Protein AF-A0A6H1KZN7-F1 (afdb_monomer)

Sequence (218 aa):
MTAVATIQRSEDMPHSELAHALRELRVKQGSPTLRRLSDRAQVSPASVQQWLLGRTLPQRDALLKVLEALDSEPDDAARVLRLWDQAVTGRERGQRRAEIAFHSDIPLPQFGQPDPLTVATPAQFVEALRAVPIWAGSPSLRTLADRGRSRLSKSSVGAMLNSEELPKYDRFMAYLYACGIRDKNLDVWVFTWRRLKALQGPESQWMPGLTSAAASFR

Foldseek 3Di:
DDDDPDPDPQPPQQLSVLLVLLVVLCVVLVNDDLVQLCVQLVHDSVVVVCSNVSNDADDPSSLVSSCVSSVHDPVSSVVSVVSSVVSVVVVVVVVVVVVVVVVVVQLADDPPQQQLVPDDAQQVLLVSLVCLCVSLVNDDLVLLCVQLVNLDDSVLNVVSSPDSHHDDPSHSLSNCRSSVNDDSPVVSSVVSSVVNVCLVDPCVVVDPPSPDPPPDDD

Solvent-accessible surface area (backbone atoms only — not comparable to full-atom values): 12562 Å² total; per-residue (Å²): 142,82,81,88,88,81,88,77,78,65,83,81,42,67,52,36,67,43,11,45,50,53,47,53,51,39,50,76,60,71,52,68,52,60,63,64,43,16,67,63,29,74,44,59,51,66,58,56,50,34,30,54,67,12,75,47,82,71,55,72,69,60,45,52,32,43,39,58,53,55,69,53,53,73,68,58,47,50,51,48,50,51,42,46,51,53,46,50,53,50,48,52,53,50,49,50,51,51,47,55,54,51,57,67,66,50,64,59,58,58,92,85,50,69,64,49,80,81,46,86,45,42,44,50,47,29,54,44,56,66,45,41,38,63,67,49,70,55,66,49,66,64,57,32,22,65,59,21,71,79,72,37,48,65,67,57,53,51,55,44,62,71,35,63,58,69,64,59,67,72,53,53,51,39,47,40,48,33,49,68,50,50,69,54,46,42,49,36,48,51,49,38,51,52,54,51,50,48,71,73,38,84,67,47,75,78,49,93,86,72,81,67,90,81,81,79,83,136

pLDDT: mean 76.63, std 17.23, range [32.84, 94.81]

Structure (mmCIF, N/CA/C/O backbone):
data_AF-A0A6H1KZN7-F1
#
_entry.id   AF-A0A6H1KZN7-F1
#
loop_
_atom_site.group_PDB
_atom_site.id
_atom_site.type_symbol
_atom_site.label_atom_id
_atom_site.label_alt_id
_atom_site.label_comp_id
_atom_site.label_asym_id
_atom_site.label_entity_id
_atom_site.label_seq_id
_atom_site.pdbx_PDB_ins_code
_atom_site.Cartn_x
_atom_site.Cartn_y
_atom_site.Cartn_z
_atom_site.occupancy
_atom_site.B_iso_or_equiv
_atom_site.auth_seq_id
_atom_site.auth_comp_id
_atom_site.auth_asym_id
_atom_site.auth_atom_id
_atom_site.pdbx_PDB_model_num
ATOM 1 N N . MET A 1 1 ? 10.646 -21.607 45.014 1.00 38.84 1 MET A N 1
ATOM 2 C CA . MET A 1 1 ? 10.729 -20.289 44.348 1.00 38.84 1 MET A CA 1
ATOM 3 C C . MET A 1 1 ? 10.886 -20.508 42.850 1.00 38.84 1 MET A C 1
ATOM 5 O O . MET A 1 1 ? 12.002 -20.495 42.354 1.00 38.84 1 MET A O 1
ATOM 9 N N . THR A 1 2 ? 9.783 -20.740 42.137 1.00 32.84 2 THR A N 1
ATOM 10 C CA . THR A 1 2 ? 9.799 -20.875 40.673 1.00 32.84 2 THR A CA 1
ATOM 11 C C . THR A 1 2 ? 8.798 -19.869 40.132 1.00 32.84 2 THR A C 1
ATOM 13 O O . THR A 1 2 ? 7.594 -19.997 40.346 1.00 32.84 2 THR A O 1
ATOM 16 N N . ALA A 1 3 ? 9.336 -18.786 39.579 1.00 33.72 3 ALA A N 1
ATOM 17 C CA . ALA A 1 3 ? 8.608 -17.589 39.204 1.00 33.72 3 ALA A CA 1
ATOM 18 C C . ALA A 1 3 ? 7.835 -17.785 37.889 1.00 33.72 3 ALA A C 1
ATOM 20 O O . ALA A 1 3 ? 8.410 -18.104 36.855 1.00 33.72 3 ALA A O 1
ATOM 21 N N . VAL A 1 4 ? 6.516 -17.605 37.991 1.00 36.94 4 VAL A N 1
ATOM 22 C CA . VAL A 1 4 ? 5.627 -16.833 37.105 1.00 36.94 4 VAL A CA 1
ATOM 23 C C . VAL A 1 4 ? 6.173 -16.550 35.695 1.00 36.94 4 VAL A C 1
ATOM 25 O O . VAL A 1 4 ? 6.869 -15.565 35.474 1.00 36.94 4 VAL A O 1
ATOM 28 N N . ALA A 1 5 ? 5.757 -17.367 34.725 1.00 37.03 5 ALA A N 1
ATOM 29 C CA . ALA A 1 5 ? 6.022 -17.186 33.295 1.00 37.03 5 ALA A CA 1
ATOM 30 C C . ALA A 1 5 ? 4.718 -17.113 32.469 1.00 37.03 5 ALA A C 1
ATOM 32 O O . ALA A 1 5 ? 4.618 -17.726 31.407 1.00 37.03 5 ALA A O 1
ATOM 33 N N . THR A 1 6 ? 3.691 -16.395 32.951 1.00 38.12 6 THR A N 1
ATOM 34 C CA . THR A 1 6 ? 2.352 -16.432 32.310 1.00 38.12 6 THR A CA 1
ATOM 35 C C . THR A 1 6 ? 1.765 -15.070 31.910 1.00 38.12 6 THR A C 1
ATOM 37 O O . THR A 1 6 ? 0.673 -15.036 31.355 1.00 38.12 6 THR A O 1
ATOM 40 N N . ILE A 1 7 ? 2.445 -13.932 32.093 1.00 39.94 7 ILE A N 1
ATOM 41 C CA . ILE A 1 7 ? 1.819 -12.609 31.850 1.00 39.94 7 ILE A CA 1
ATOM 42 C C . ILE A 1 7 ? 2.675 -11.709 30.945 1.00 39.94 7 ILE A C 1
ATOM 44 O O . ILE A 1 7 ? 3.034 -10.604 31.318 1.00 39.94 7 ILE A O 1
ATOM 48 N N . GLN A 1 8 ? 3.012 -12.179 29.741 1.00 35.38 8 GLN A N 1
ATOM 49 C CA . GLN A 1 8 ? 3.622 -11.334 28.691 1.00 35.38 8 GLN A CA 1
ATOM 50 C C . GLN A 1 8 ? 2.904 -11.415 27.331 1.00 35.38 8 GLN A C 1
ATOM 52 O O . GLN A 1 8 ? 3.337 -10.810 26.363 1.00 35.38 8 GLN A O 1
ATOM 57 N N . ARG A 1 9 ? 1.767 -12.121 27.227 1.00 39.62 9 ARG A N 1
ATOM 58 C CA . ARG A 1 9 ? 1.023 -12.265 25.956 1.00 39.62 9 ARG A CA 1
ATOM 59 C C . ARG A 1 9 ? -0.040 -11.188 25.686 1.00 39.62 9 ARG A C 1
ATOM 61 O O . ARG A 1 9 ? -0.705 -11.277 24.659 1.00 39.62 9 ARG A O 1
ATOM 68 N N . SER A 1 10 ? -0.251 -10.208 26.572 1.00 42.41 10 SER A N 1
ATOM 69 C CA . SER A 1 10 ? -1.316 -9.202 26.383 1.00 42.41 10 SER A CA 1
ATOM 70 C C . SER A 1 10 ? -0.881 -7.914 25.682 1.00 42.41 10 SER A C 1
ATOM 72 O O . SER A 1 10 ? -1.759 -7.168 25.255 1.00 42.41 10 SER A O 1
ATOM 74 N N . GLU A 1 11 ? 0.421 -7.646 25.551 1.00 42.22 11 GLU A N 1
ATOM 75 C CA . GLU A 1 11 ? 0.926 -6.383 24.980 1.00 42.22 11 GLU A CA 1
ATOM 76 C C . GLU A 1 11 ? 0.879 -6.339 23.440 1.00 42.22 11 GLU A C 1
ATOM 78 O O . GLU A 1 11 ? 0.795 -5.255 22.874 1.00 42.22 11 GLU A O 1
ATOM 83 N N . ASP A 1 12 ? 0.788 -7.491 22.762 1.00 49.19 12 ASP A N 1
ATOM 84 C CA . ASP A 1 12 ? 0.830 -7.576 21.289 1.00 49.19 12 ASP A CA 1
ATOM 85 C C . ASP A 1 12 ? -0.537 -7.741 20.595 1.00 49.19 12 ASP A C 1
ATOM 87 O O . ASP A 1 12 ? -0.599 -7.873 19.369 1.00 49.19 12 ASP A O 1
ATOM 91 N N . MET A 1 13 ? -1.663 -7.760 21.324 1.00 54.78 13 MET A N 1
ATOM 92 C CA . MET A 1 13 ? -2.972 -7.856 20.661 1.00 54.78 13 MET A CA 1
ATOM 93 C C . MET A 1 13 ? -3.461 -6.484 20.177 1.00 54.78 13 MET A C 1
ATOM 95 O O . MET A 1 13 ? -3.564 -5.552 20.982 1.00 54.78 13 MET A O 1
ATOM 99 N N . PRO A 1 14 ? -3.813 -6.341 18.884 1.00 60.47 14 PRO A N 1
ATOM 100 C CA . PRO A 1 14 ? -4.331 -5.087 18.359 1.00 60.47 14 PRO A CA 1
ATOM 101 C C . PRO A 1 14 ? -5.610 -4.715 19.115 1.00 60.47 14 PRO A C 1
ATOM 103 O O . PRO A 1 14 ? -6.536 -5.508 19.194 1.00 60.47 14 PRO A O 1
ATOM 106 N N . HIS A 1 15 ? -5.684 -3.501 19.664 1.00 79.56 15 HIS A N 1
ATOM 107 C CA . HIS A 1 15 ? -6.840 -3.004 20.437 1.00 79.56 15 HIS A CA 1
ATOM 108 C C . HIS A 1 15 ? -6.994 -3.588 21.862 1.00 79.56 15 HIS A C 1
ATOM 110 O O . HIS A 1 15 ? -8.092 -3.558 22.429 1.00 79.56 15 HIS A O 1
ATOM 116 N N . SER A 1 16 ? -5.905 -4.077 22.467 1.00 83.38 16 SER A N 1
ATOM 117 C CA . SER A 1 16 ? -5.868 -4.620 23.838 1.00 83.38 16 SER A CA 1
ATOM 118 C C . SER A 1 16 ? -6.403 -3.656 24.909 1.00 83.38 16 SER A C 1
ATOM 120 O O . SER A 1 16 ? -7.116 -4.092 25.814 1.00 83.38 16 SER A O 1
ATOM 122 N N . GLU A 1 17 ? -6.135 -2.354 24.784 1.00 87.31 17 GLU A N 1
ATOM 123 C CA . GLU A 1 17 ? -6.584 -1.326 25.734 1.00 87.31 17 GLU A CA 1
ATOM 124 C C . GLU A 1 17 ? -8.108 -1.144 25.736 1.00 87.31 17 GLU A C 1
ATOM 126 O O . GLU A 1 17 ? -8.733 -1.147 26.797 1.00 87.31 17 GLU A O 1
ATOM 131 N N . LEU A 1 18 ? -8.733 -1.072 24.553 1.00 91.50 18 LEU A N 1
ATOM 132 C CA . LEU A 1 18 ? -10.193 -1.003 24.427 1.00 91.50 18 LEU A CA 1
ATOM 133 C C . LEU A 1 18 ? -10.848 -2.265 25.004 1.00 91.50 18 LEU A C 1
ATOM 135 O O . LEU A 1 18 ? -11.827 -2.192 25.748 1.00 91.50 18 LEU A O 1
ATOM 139 N N . ALA A 1 19 ? -10.286 -3.432 24.685 1.00 92.38 19 ALA A N 1
ATOM 140 C CA . ALA A 1 19 ? -10.760 -4.714 25.189 1.00 92.38 19 ALA A CA 1
ATOM 141 C C . ALA A 1 19 ? -10.615 -4.833 26.712 1.00 92.38 19 ALA A C 1
ATOM 143 O O . ALA A 1 19 ? -11.431 -5.476 27.375 1.00 92.38 19 ALA A O 1
ATOM 144 N N . HIS A 1 20 ? -9.568 -4.238 27.286 1.00 91.69 20 HIS A N 1
ATOM 145 C CA . HIS A 1 20 ? -9.393 -4.163 28.728 1.00 91.69 20 HIS A CA 1
ATOM 146 C C . HIS A 1 20 ? -10.458 -3.268 29.364 1.00 91.69 20 HIS A C 1
ATOM 148 O O . HIS A 1 20 ? -11.190 -3.747 30.225 1.00 91.69 20 HIS A O 1
ATOM 154 N N . ALA A 1 21 ? -10.645 -2.047 28.859 1.00 91.81 21 ALA A N 1
ATOM 155 C CA . ALA A 1 21 ? -11.640 -1.112 29.382 1.00 91.81 21 ALA A CA 1
ATOM 156 C C . ALA A 1 21 ? -13.076 -1.667 29.316 1.00 91.81 21 ALA A C 1
ATOM 158 O O . ALA A 1 21 ? -13.838 -1.541 30.272 1.00 91.81 21 ALA A O 1
ATOM 159 N N . LEU A 1 22 ? -13.444 -2.360 28.231 1.00 92.69 22 LEU A N 1
ATOM 160 C CA . LEU A 1 22 ? -14.750 -3.023 28.126 1.00 92.69 22 LEU A CA 1
ATOM 161 C C . LEU A 1 22 ? -14.920 -4.169 29.137 1.00 92.69 22 LEU A C 1
ATOM 163 O O . LEU A 1 22 ? -16.020 -4.386 29.648 1.00 92.69 22 LEU A O 1
ATOM 167 N N . ARG A 1 23 ? -13.848 -4.914 29.439 1.00 93.56 23 ARG A N 1
ATOM 168 C CA . ARG A 1 23 ? -13.877 -5.965 30.468 1.00 93.56 23 ARG A CA 1
ATOM 169 C C . ARG A 1 23 ? -13.987 -5.372 31.868 1.00 93.56 23 ARG A C 1
ATOM 171 O O . ARG A 1 23 ? -14.794 -5.876 32.643 1.00 93.56 23 ARG A O 1
ATOM 178 N N . GLU A 1 24 ? -13.232 -4.318 32.169 1.00 92.31 24 GLU A N 1
ATOM 179 C CA . GLU A 1 24 ? -13.321 -3.579 33.437 1.00 92.31 24 GLU A CA 1
ATOM 180 C C . GLU A 1 24 ? -14.746 -3.074 33.671 1.00 92.31 24 GLU A C 1
ATOM 182 O O . GLU A 1 24 ? -15.343 -3.355 34.708 1.00 92.31 24 GLU A O 1
ATOM 187 N N . LEU A 1 25 ? -15.328 -2.420 32.664 1.00 92.31 25 LEU A N 1
ATOM 188 C CA . LEU A 1 25 ? -16.686 -1.892 32.731 1.00 92.31 25 LEU A CA 1
ATOM 189 C C . LEU A 1 25 ? -17.720 -3.002 32.935 1.00 92.31 25 LEU A C 1
ATOM 191 O O . LEU A 1 25 ? -18.598 -2.900 33.787 1.00 92.31 25 LEU A O 1
ATOM 195 N N . ARG A 1 26 ? -17.576 -4.119 32.215 1.00 93.12 26 ARG A N 1
ATOM 196 C CA . ARG A 1 26 ? -18.434 -5.291 32.407 1.00 93.12 26 ARG A CA 1
ATOM 197 C C . ARG A 1 26 ? -18.328 -5.848 33.831 1.00 93.12 26 ARG A C 1
ATOM 199 O O . ARG A 1 26 ? -19.347 -6.261 34.375 1.00 93.12 26 ARG A O 1
ATOM 206 N N . VAL A 1 27 ? -17.137 -5.871 34.432 1.00 92.62 27 VAL A N 1
ATOM 207 C CA . VAL A 1 27 ? -16.942 -6.317 35.823 1.00 92.62 27 VAL A CA 1
ATOM 208 C C . VAL A 1 27 ? -17.582 -5.342 36.811 1.00 92.62 27 VAL A C 1
ATOM 210 O O . VAL A 1 27 ? -18.315 -5.800 37.687 1.00 92.62 27 VAL A O 1
ATOM 213 N N . LYS A 1 28 ? -17.386 -4.027 36.626 1.00 89.38 28 LYS A N 1
ATOM 214 C CA . LYS A 1 28 ? -18.009 -2.965 37.439 1.00 89.38 28 LYS A CA 1
ATOM 215 C C . LYS A 1 28 ? -19.535 -3.104 37.479 1.00 89.38 28 LYS A C 1
ATOM 217 O O . LYS A 1 28 ? -20.137 -2.932 38.530 1.00 89.38 28 LYS A O 1
ATOM 222 N N . GLN A 1 29 ? -20.135 -3.524 36.366 1.00 89.56 29 GLN A N 1
ATOM 223 C CA . GLN A 1 29 ? -21.583 -3.696 36.208 1.00 89.56 29 GLN A CA 1
ATOM 224 C C . GLN A 1 29 ? -22.094 -5.106 36.566 1.00 89.56 29 GLN A C 1
ATOM 226 O O . GLN A 1 29 ? -23.155 -5.539 36.112 1.00 89.56 29 GLN A O 1
ATOM 231 N N . GLY A 1 30 ? -21.335 -5.870 37.360 1.00 87.44 30 GLY A N 1
ATOM 232 C CA . GLY A 1 30 ? -21.769 -7.175 37.875 1.00 87.44 30 GLY A CA 1
ATOM 233 C C . GLY A 1 30 ? -21.585 -8.346 36.904 1.00 87.44 30 GLY A C 1
ATOM 234 O O . GLY A 1 30 ? -22.182 -9.404 37.082 1.00 87.44 30 GLY A O 1
ATOM 235 N N . SER A 1 31 ? -20.745 -8.187 35.879 1.00 89.00 31 SER A N 1
ATOM 236 C CA . SER A 1 31 ? -20.384 -9.232 34.909 1.00 89.00 31 SER A CA 1
ATOM 237 C C . SER A 1 31 ? -21.572 -9.902 34.197 1.00 89.00 31 SER A C 1
ATOM 239 O O . SER A 1 31 ? -21.632 -11.137 34.147 1.00 89.00 31 SER A O 1
ATOM 241 N N . PRO A 1 32 ? -22.494 -9.140 33.571 1.00 90.00 32 PRO A N 1
ATOM 242 C CA . PRO A 1 32 ? -23.624 -9.713 32.844 1.00 90.00 32 PRO A CA 1
ATOM 243 C C . PRO A 1 32 ? -23.157 -10.751 31.817 1.00 90.00 32 PRO A C 1
ATOM 245 O O . PRO A 1 32 ? -22.086 -10.623 31.206 1.00 90.00 32 PRO A O 1
ATOM 248 N N . THR A 1 33 ? -23.939 -11.816 31.632 1.00 90.88 33 THR A N 1
ATOM 249 C CA . THR A 1 33 ? -23.604 -12.861 30.657 1.00 90.88 33 THR A CA 1
ATOM 250 C C . THR A 1 33 ? -23.546 -12.268 29.251 1.00 90.88 33 THR A C 1
ATOM 252 O O . THR A 1 33 ? -24.297 -11.348 28.925 1.00 90.88 33 THR A O 1
ATOM 255 N N . LEU A 1 34 ? -22.668 -12.805 28.396 1.00 88.38 34 LEU A N 1
ATOM 256 C CA . LEU A 1 34 ? -22.542 -12.321 27.016 1.00 88.38 34 LEU A CA 1
ATOM 257 C C . LEU A 1 34 ? -23.874 -12.391 26.272 1.00 88.38 34 LEU A C 1
ATOM 259 O O . LEU A 1 34 ? -24.187 -11.475 25.526 1.00 88.38 34 LEU A O 1
ATOM 263 N N . ARG A 1 35 ? -24.680 -13.429 26.527 1.00 87.94 35 ARG A N 1
ATOM 264 C CA . ARG A 1 35 ? -26.026 -13.578 25.965 1.00 87.94 35 ARG A CA 1
ATOM 265 C C . ARG A 1 35 ? -26.941 -12.422 26.370 1.00 87.94 35 ARG A C 1
ATOM 267 O O . ARG A 1 35 ? -27.446 -11.730 25.502 1.00 87.94 35 ARG A O 1
ATOM 274 N N . ARG A 1 36 ? -27.059 -12.137 27.671 1.00 88.44 36 ARG A N 1
ATOM 275 C CA . ARG A 1 36 ? -27.894 -11.034 28.173 1.00 88.44 36 ARG A CA 1
ATOM 276 C C . ARG A 1 36 ? -27.435 -9.672 27.647 1.00 88.44 36 ARG A C 1
ATOM 278 O O . ARG A 1 36 ? -28.266 -8.831 27.324 1.00 88.44 36 ARG A O 1
ATOM 285 N N . LEU A 1 37 ? -26.122 -9.461 27.566 1.00 89.69 37 LEU A N 1
ATOM 286 C CA . LEU A 1 37 ? -25.542 -8.233 27.023 1.00 89.69 37 LEU A CA 1
ATOM 287 C C . LEU A 1 37 ? -25.830 -8.084 25.521 1.00 89.69 37 LEU A C 1
ATOM 289 O O . LEU A 1 37 ? -26.197 -7.006 25.069 1.00 89.69 37 LEU A O 1
ATOM 293 N N . SER A 1 38 ? -25.709 -9.176 24.771 1.00 91.56 38 SER A N 1
ATOM 294 C CA . SER A 1 38 ? -25.998 -9.241 23.333 1.00 91.56 38 SER A CA 1
ATOM 295 C C . SER A 1 38 ? -27.463 -8.959 23.031 1.00 91.56 38 SER A C 1
ATOM 297 O O . SER A 1 38 ? -27.758 -8.148 22.158 1.00 91.56 38 SER A O 1
ATOM 299 N N . ASP A 1 39 ? -28.367 -9.572 23.798 1.00 91.38 39 ASP A N 1
ATOM 300 C CA . ASP A 1 39 ? -29.811 -9.402 23.645 1.00 91.38 39 ASP A CA 1
ATOM 301 C C . ASP A 1 39 ? -30.220 -7.943 23.910 1.00 91.38 39 ASP A C 1
ATOM 303 O O . ASP A 1 39 ? -30.979 -7.362 23.137 1.00 91.38 39 ASP A O 1
ATOM 307 N N . ARG A 1 40 ? -29.660 -7.312 24.955 1.00 90.50 40 ARG A N 1
ATOM 308 C CA . ARG A 1 40 ? -29.912 -5.893 25.269 1.00 90.50 40 ARG A CA 1
ATOM 309 C C . ARG A 1 40 ? -29.308 -4.936 24.241 1.00 90.50 40 ARG A C 1
ATOM 311 O O . ARG A 1 40 ? -29.962 -3.973 23.865 1.00 90.50 40 ARG A O 1
ATOM 318 N N . ALA A 1 41 ? -28.080 -5.192 23.791 1.00 90.44 41 ALA A N 1
ATOM 319 C CA . ALA A 1 41 ? -27.388 -4.333 22.830 1.00 90.44 41 ALA A CA 1
ATOM 320 C C . ALA A 1 41 ? -27.832 -4.570 21.374 1.00 90.44 41 ALA A C 1
ATOM 322 O O . ALA A 1 41 ? -27.449 -3.807 20.490 1.00 90.44 41 ALA A O 1
ATOM 323 N N . GLN A 1 42 ? -28.603 -5.631 21.103 1.00 91.31 42 GLN A N 1
ATOM 324 C CA . GLN A 1 42 ? -28.927 -6.111 19.753 1.00 91.31 42 GLN A CA 1
ATOM 325 C C . GLN A 1 42 ? -27.670 -6.333 18.889 1.00 91.31 42 GLN A C 1
ATOM 327 O O . GLN A 1 42 ? -27.617 -5.982 17.710 1.00 91.31 42 GLN A O 1
ATOM 332 N N . VAL A 1 43 ? -26.632 -6.909 19.496 1.00 93.06 43 VAL A N 1
ATOM 333 C CA . VAL A 1 43 ? -25.351 -7.240 18.854 1.00 93.06 43 VAL A CA 1
ATOM 334 C C . VAL A 1 43 ? -25.105 -8.735 19.009 1.00 93.06 43 VAL A C 1
ATOM 336 O O . VAL A 1 43 ? -25.477 -9.317 20.020 1.00 93.06 43 VAL A O 1
ATOM 339 N N . SER A 1 44 ? -24.459 -9.382 18.035 1.00 92.94 44 SER A N 1
ATOM 340 C CA . SER A 1 44 ? -24.183 -10.818 18.143 1.00 92.94 44 SER A CA 1
ATOM 341 C C . SER A 1 44 ? -23.235 -11.149 19.319 1.00 92.94 44 SER A C 1
ATOM 343 O O . SER A 1 44 ? -22.232 -10.448 19.513 1.00 92.94 44 SER A O 1
ATOM 345 N N . PRO A 1 45 ? -23.459 -12.260 20.052 1.00 90.12 45 PRO A N 1
ATOM 346 C CA . PRO A 1 45 ? -22.562 -12.699 21.127 1.00 90.12 45 PRO A CA 1
ATOM 347 C C . 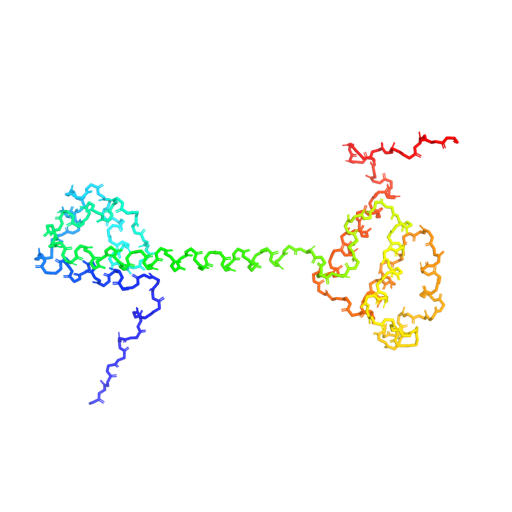PRO A 1 45 ? -21.128 -12.939 20.667 1.00 90.12 45 PRO A C 1
ATOM 349 O O . PRO A 1 45 ? -20.183 -12.647 21.400 1.00 90.12 45 PRO A O 1
ATOM 352 N N . ALA A 1 46 ? -20.964 -13.426 19.436 1.00 90.56 46 ALA A N 1
ATOM 353 C CA . ALA A 1 46 ? -19.658 -13.630 18.833 1.00 90.56 46 ALA A CA 1
ATOM 354 C C . ALA A 1 46 ? -18.916 -12.297 18.657 1.00 90.56 46 ALA A C 1
ATOM 356 O O . ALA A 1 46 ? -17.752 -12.206 19.035 1.00 90.56 46 ALA A O 1
ATOM 357 N N . SER A 1 47 ? -19.581 -11.250 18.156 1.00 91.06 47 SER A N 1
ATOM 358 C CA . SER A 1 47 ? -18.985 -9.916 17.993 1.00 91.06 47 SER A CA 1
ATOM 359 C C . SER A 1 47 ? -18.545 -9.330 19.334 1.00 91.06 47 SER A C 1
ATOM 361 O O . SER A 1 47 ? -17.389 -8.941 19.474 1.00 91.06 47 SER A O 1
ATOM 363 N N . VAL A 1 48 ? -19.421 -9.355 20.345 1.00 90.81 48 VAL A N 1
ATOM 364 C CA . VAL A 1 48 ? -19.094 -8.866 21.696 1.00 90.81 48 VAL A CA 1
ATOM 365 C C . VAL A 1 48 ? -17.900 -9.629 22.277 1.00 90.81 48 VAL A C 1
ATOM 367 O O . VAL A 1 48 ? -16.991 -9.026 22.848 1.00 90.81 48 VAL A O 1
ATOM 370 N N . GLN A 1 49 ? -17.846 -10.950 22.085 1.00 92.06 49 GLN A N 1
ATOM 371 C CA . GLN A 1 49 ? -16.709 -11.763 22.509 1.00 92.06 49 GLN A CA 1
ATOM 372 C C . GLN A 1 49 ? -15.415 -11.380 21.775 1.00 92.06 49 GLN A C 1
ATOM 374 O O . GLN A 1 49 ? -14.378 -11.249 22.421 1.00 92.06 49 GLN A O 1
ATOM 379 N N . GLN A 1 50 ? -15.450 -11.169 20.453 1.00 90.50 50 GLN A N 1
ATOM 380 C CA . GLN A 1 50 ? -14.266 -10.732 19.701 1.00 90.50 50 GLN A CA 1
ATOM 381 C C . GLN A 1 50 ? -13.752 -9.367 20.184 1.00 90.50 50 GLN A C 1
ATOM 383 O O . GLN A 1 50 ? -12.540 -9.165 20.220 1.00 90.50 50 GLN A O 1
ATOM 388 N N . TRP A 1 51 ? -14.638 -8.450 20.583 1.00 93.44 51 TRP A N 1
ATOM 389 C CA . TRP A 1 51 ? -14.254 -7.134 21.107 1.00 93.44 51 TRP A CA 1
ATOM 390 C C . TRP A 1 51 ? -13.631 -7.223 22.498 1.00 93.44 51 TRP A C 1
ATOM 392 O O . TRP A 1 51 ? -12.583 -6.634 22.737 1.00 93.44 51 TRP A O 1
ATOM 402 N N . LEU A 1 52 ? -14.216 -8.018 23.399 1.00 91.06 52 LEU A N 1
ATOM 403 C CA . LEU A 1 52 ? -13.669 -8.244 24.745 1.00 91.06 52 LEU A CA 1
ATOM 404 C C . LEU A 1 52 ? -12.322 -8.975 24.726 1.00 91.06 52 LEU A C 1
ATOM 406 O O . LEU A 1 52 ? -11.531 -8.843 25.660 1.00 91.06 52 LEU A O 1
ATOM 410 N N . LEU A 1 53 ? -12.067 -9.751 23.672 1.00 89.50 53 LEU A N 1
ATOM 411 C CA . LEU A 1 53 ? -10.777 -10.381 23.414 1.00 89.50 53 LEU A CA 1
ATOM 412 C C . LEU A 1 53 ? -9.795 -9.459 22.679 1.00 89.50 53 LEU A C 1
ATOM 414 O O . LEU A 1 53 ? -8.647 -9.851 22.527 1.00 89.50 53 LEU A O 1
ATOM 418 N N . GLY A 1 54 ? -10.212 -8.280 22.205 1.00 87.38 54 GLY A N 1
ATOM 419 C CA . GLY A 1 54 ? -9.348 -7.389 21.423 1.00 87.38 54 GLY A CA 1
ATOM 420 C C . GLY A 1 54 ? -8.942 -7.987 20.077 1.00 87.38 54 GLY A C 1
ATOM 421 O O . GLY A 1 54 ? -7.818 -7.827 19.640 1.00 87.38 54 GLY A O 1
ATOM 422 N N . ARG A 1 55 ? -9.823 -8.749 19.424 1.00 85.00 55 ARG A N 1
ATOM 423 C CA . ARG A 1 55 ? -9.549 -9.318 18.091 1.00 85.00 55 ARG A CA 1
ATOM 424 C C . ARG A 1 55 ? -10.092 -8.458 16.960 1.00 85.00 55 ARG A C 1
ATOM 426 O O . ARG A 1 55 ? -9.602 -8.528 15.840 1.00 85.00 55 ARG A O 1
ATOM 433 N N . THR A 1 56 ? -11.131 -7.677 17.241 1.00 89.00 56 THR A N 1
ATOM 434 C CA . THR A 1 56 ? -11.765 -6.773 16.276 1.00 89.00 56 THR A CA 1
ATOM 435 C C . THR A 1 56 ? -12.211 -5.494 16.972 1.00 89.00 56 THR A C 1
ATOM 437 O O . THR A 1 56 ? -12.468 -5.501 18.178 1.00 89.00 56 THR A O 1
ATOM 440 N N . LEU A 1 57 ? -12.323 -4.405 16.209 1.00 89.69 57 LEU A N 1
ATOM 441 C CA . LEU A 1 57 ? -12.952 -3.174 16.677 1.00 89.69 57 LEU A CA 1
ATOM 442 C C . LEU A 1 57 ? -14.461 -3.200 16.408 1.00 89.69 57 LEU A C 1
ATOM 444 O O . LEU A 1 57 ? -14.875 -3.597 15.314 1.00 89.69 57 LEU A O 1
ATOM 44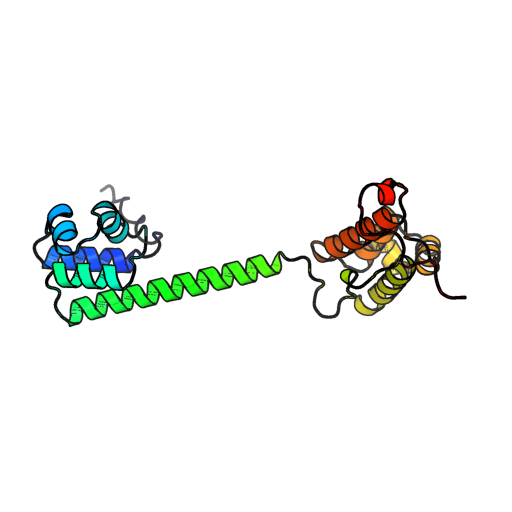8 N N . PRO A 1 58 ? -15.286 -2.745 17.362 1.00 91.81 58 PRO A N 1
ATOM 449 C CA . PRO A 1 58 ? -16.697 -2.501 17.109 1.00 91.81 58 PRO A CA 1
ATOM 450 C C . PRO A 1 58 ? -16.892 -1.332 16.142 1.00 91.81 58 PRO A C 1
ATOM 452 O O . PRO A 1 58 ? -16.087 -0.403 16.095 1.00 91.81 58 PRO A O 1
ATOM 455 N N . GLN A 1 59 ? -18.007 -1.344 15.414 1.00 89.75 59 GLN A N 1
ATOM 456 C CA . GLN A 1 59 ? -18.541 -0.125 14.802 1.00 89.75 59 GLN A CA 1
ATOM 457 C C . GLN A 1 59 ? -19.014 0.831 15.903 1.00 89.75 59 GLN A C 1
ATOM 459 O O . GLN A 1 59 ? -19.492 0.366 16.942 1.00 89.75 59 GLN A O 1
ATOM 464 N N . ARG A 1 60 ? -18.914 2.148 15.677 1.00 93.19 60 ARG A N 1
ATOM 465 C CA . ARG A 1 60 ? -19.220 3.163 16.704 1.00 93.19 60 ARG A CA 1
ATOM 466 C C . ARG A 1 60 ? -20.612 2.975 17.307 1.00 93.19 60 ARG A C 1
ATOM 468 O O . ARG A 1 60 ? -20.747 2.923 18.523 1.00 93.19 60 ARG A O 1
ATOM 475 N N . ASP A 1 61 ? -21.621 2.778 16.466 1.00 93.12 61 ASP A N 1
ATOM 476 C CA . ASP A 1 61 ? -23.005 2.603 16.918 1.00 93.12 61 ASP A CA 1
ATOM 477 C C . ASP A 1 61 ? -23.194 1.330 17.745 1.00 93.12 61 ASP A C 1
ATOM 479 O O . ASP A 1 61 ? -23.907 1.325 18.745 1.00 93.12 61 ASP A O 1
ATOM 483 N N . ALA A 1 62 ? -22.524 0.242 17.365 1.00 92.62 62 ALA A N 1
ATOM 484 C CA . ALA A 1 62 ? -22.602 -1.011 18.103 1.00 92.62 62 ALA A CA 1
ATOM 485 C C . ALA A 1 62 ? -21.889 -0.918 19.463 1.00 92.62 62 ALA A C 1
ATOM 487 O O . ALA A 1 62 ? -22.345 -1.510 20.439 1.00 92.62 62 ALA A O 1
ATOM 488 N N . LEU A 1 63 ? -20.806 -0.137 19.544 1.00 94.81 63 LEU A N 1
ATOM 489 C CA . LEU A 1 63 ? -20.140 0.181 20.804 1.00 94.81 63 LEU A CA 1
ATOM 490 C C . LEU A 1 63 ? -21.052 0.999 21.725 1.00 94.81 63 LEU A C 1
ATOM 492 O O . LEU A 1 63 ? -21.168 0.663 22.899 1.00 94.81 63 LEU A O 1
ATOM 496 N N . LEU A 1 64 ? -21.739 2.018 21.198 1.00 94.62 64 LEU A N 1
ATOM 497 C CA . LEU A 1 64 ? -22.691 2.821 21.974 1.00 94.62 64 LEU A CA 1
ATOM 498 C C . LEU A 1 64 ? -23.822 1.961 22.548 1.00 94.62 64 LEU A C 1
ATOM 500 O O . LEU A 1 64 ? -24.094 2.050 23.740 1.00 94.62 64 LEU A O 1
ATOM 504 N N . LYS A 1 65 ? -24.400 1.056 21.748 1.00 94.12 65 LYS A N 1
ATOM 505 C CA . LYS A 1 65 ? -25.427 0.111 22.222 1.00 94.12 65 LYS A CA 1
ATOM 506 C C . LYS A 1 65 ? -24.922 -0.814 23.328 1.00 94.12 65 LYS A C 1
ATOM 508 O O . LYS A 1 65 ? -25.668 -1.144 24.244 1.00 94.12 65 LYS A O 1
ATOM 513 N N . VAL A 1 66 ? -23.661 -1.250 23.263 1.00 93.19 66 VAL A N 1
ATOM 514 C CA . VAL A 1 66 ? -23.053 -2.056 24.334 1.00 93.19 66 VAL A CA 1
ATOM 515 C C . VAL A 1 66 ? -22.850 -1.231 25.604 1.00 93.19 66 VAL A C 1
ATOM 517 O O . VAL A 1 66 ? -23.124 -1.739 26.688 1.00 93.19 66 VAL A O 1
ATOM 520 N N . LEU A 1 67 ? -22.409 0.024 25.489 1.00 94.81 67 LEU A N 1
ATOM 521 C CA . LEU A 1 67 ? -22.257 0.930 26.632 1.00 94.81 67 LEU A CA 1
ATOM 522 C C . LEU A 1 67 ? -23.609 1.235 27.295 1.00 94.81 67 LEU A C 1
ATOM 524 O O . LEU A 1 67 ? -23.710 1.195 28.520 1.00 94.81 67 LEU A O 1
ATOM 528 N N . GLU A 1 68 ? -24.649 1.459 26.494 1.00 93.38 68 GLU A N 1
ATOM 529 C CA . GLU A 1 68 ? -26.027 1.637 26.959 1.00 93.38 68 GLU A CA 1
ATOM 530 C C . GLU A 1 68 ? -26.561 0.365 27.638 1.00 93.38 68 GLU A C 1
ATOM 532 O O . GLU A 1 68 ? -27.093 0.413 28.743 1.00 93.38 68 GLU A O 1
ATOM 537 N N . ALA A 1 69 ? -26.351 -0.810 27.039 1.00 93.06 69 ALA A N 1
ATOM 538 C CA . ALA A 1 69 ? -26.776 -2.084 27.621 1.00 93.06 69 ALA A CA 1
ATOM 539 C C . ALA A 1 69 ? -26.060 -2.428 28.941 1.00 93.06 69 ALA A C 1
ATOM 541 O O . ALA A 1 69 ? -26.601 -3.196 29.746 1.00 93.06 69 ALA A O 1
ATOM 542 N N . LEU A 1 70 ? -24.855 -1.886 29.143 1.00 91.44 70 LEU A N 1
ATOM 543 C CA . LEU A 1 70 ? -24.084 -1.976 30.382 1.00 91.44 70 LEU A CA 1
ATOM 544 C C . LEU A 1 70 ? -24.472 -0.912 31.419 1.00 91.44 70 LEU A C 1
ATOM 546 O O . LEU A 1 70 ? -23.912 -0.956 32.507 1.00 91.44 70 LEU A O 1
ATOM 550 N N . ASP A 1 71 ? -25.406 -0.001 31.120 1.00 90.50 71 ASP A N 1
ATOM 551 C CA . ASP A 1 71 ? -25.765 1.124 32.004 1.00 90.50 71 ASP A CA 1
ATOM 552 C C . ASP A 1 71 ? -24.518 1.919 32.441 1.00 90.50 71 ASP A C 1
ATOM 554 O O . ASP A 1 71 ? -24.261 2.193 33.614 1.00 90.50 71 ASP A O 1
ATOM 558 N N . SER A 1 72 ? -23.657 2.205 31.463 1.00 88.38 72 SER A N 1
ATOM 559 C CA . SER A 1 72 ? -22.346 2.804 31.716 1.00 88.38 72 SER A CA 1
ATOM 560 C C . SER A 1 72 ? -22.479 4.250 32.188 1.00 88.38 72 SER A C 1
ATOM 562 O O . SER A 1 72 ? -23.194 5.042 31.575 1.00 88.38 72 SER A O 1
ATOM 564 N N . GLU A 1 73 ? -21.722 4.621 33.222 1.00 92.00 73 GLU A N 1
ATOM 565 C CA . GLU A 1 73 ? -21.613 6.019 33.642 1.00 92.00 73 GLU A CA 1
ATOM 566 C C . GLU A 1 73 ? -21.004 6.882 32.516 1.00 92.00 73 GLU A C 1
ATOM 568 O O . GLU A 1 73 ? -20.178 6.383 31.737 1.00 92.00 73 GLU A O 1
ATOM 573 N N . PRO A 1 74 ? -21.356 8.180 32.419 1.00 90.62 74 PRO A N 1
ATOM 574 C CA . PRO A 1 74 ? -20.888 9.050 31.338 1.00 90.62 74 PRO A CA 1
ATOM 575 C C . PRO A 1 74 ? -19.360 9.109 31.202 1.00 90.62 74 PRO A C 1
ATOM 577 O O . PRO A 1 74 ? -18.841 9.101 30.084 1.00 90.62 74 PRO A O 1
ATOM 580 N N . ASP A 1 75 ? -18.635 9.112 32.322 1.00 91.69 75 ASP A N 1
ATOM 581 C CA . ASP A 1 75 ? -17.170 9.182 32.333 1.00 91.69 75 ASP A CA 1
ATOM 582 C C . ASP A 1 75 ? -16.516 7.885 31.837 1.00 91.69 75 ASP A C 1
ATOM 584 O O . ASP A 1 75 ? -15.547 7.924 31.067 1.00 91.69 75 ASP A O 1
ATOM 588 N N . ASP A 1 76 ? -17.080 6.735 32.211 1.00 90.62 76 ASP A N 1
ATOM 589 C CA . ASP A 1 76 ? -16.635 5.425 31.734 1.00 90.62 76 ASP A CA 1
ATOM 590 C C . ASP A 1 76 ? -16.901 5.276 30.233 1.00 90.62 76 ASP A C 1
ATOM 592 O O . ASP A 1 76 ? -16.017 4.869 29.471 1.00 90.62 76 ASP A O 1
ATOM 596 N N . ALA A 1 77 ? -18.096 5.673 29.784 1.00 91.56 77 ALA A N 1
ATOM 597 C CA . ALA A 1 77 ? -18.451 5.689 28.371 1.00 91.56 77 ALA A CA 1
ATOM 598 C C . ALA A 1 77 ? -17.502 6.601 27.575 1.00 91.56 77 ALA A C 1
ATOM 600 O O . ALA A 1 77 ? -16.979 6.197 26.534 1.00 91.56 77 ALA A O 1
ATOM 601 N N . ALA A 1 78 ? -17.201 7.798 28.089 1.00 91.62 78 ALA A N 1
ATOM 602 C CA . ALA A 1 78 ? -16.260 8.722 27.464 1.00 91.62 78 ALA A CA 1
ATOM 603 C C . ALA A 1 78 ? -14.838 8.142 27.390 1.00 91.62 78 ALA A C 1
ATOM 605 O O . ALA A 1 78 ? -14.167 8.292 26.368 1.00 91.62 78 ALA A O 1
ATOM 606 N N . ARG A 1 79 ? -14.371 7.445 28.436 1.00 93.38 79 ARG A N 1
ATOM 607 C CA . ARG A 1 79 ? -13.075 6.743 28.426 1.00 93.38 79 ARG A CA 1
ATOM 608 C C . ARG A 1 79 ? -13.030 5.669 27.341 1.00 93.38 79 ARG A C 1
ATOM 610 O O . ARG A 1 79 ? -12.075 5.647 26.566 1.00 93.38 79 ARG A O 1
ATOM 617 N N . VAL A 1 80 ? -14.049 4.815 27.253 1.00 93.25 80 VAL A N 1
ATOM 618 C CA . VAL A 1 80 ? -14.114 3.747 26.242 1.00 93.25 80 VAL A CA 1
ATOM 619 C C . VAL A 1 80 ? -14.159 4.327 24.825 1.00 93.25 80 VAL A C 1
ATOM 621 O O . VAL A 1 80 ? -13.454 3.846 23.940 1.00 93.25 80 VAL A O 1
ATOM 624 N N . LEU A 1 81 ? -14.928 5.396 24.608 1.00 93.81 81 LEU A N 1
ATOM 625 C CA . LEU A 1 81 ? -15.016 6.062 23.307 1.00 93.81 81 LEU A CA 1
ATOM 626 C C . LEU A 1 81 ? -13.695 6.720 22.888 1.00 93.81 81 LEU A C 1
ATOM 628 O O . LEU A 1 81 ? -13.336 6.637 21.716 1.00 93.81 81 LEU A O 1
ATOM 632 N N . ARG A 1 82 ? -12.938 7.310 23.825 1.00 93.19 82 ARG A N 1
ATOM 633 C CA . ARG A 1 82 ? -11.588 7.830 23.540 1.00 93.19 82 ARG A CA 1
ATOM 634 C C . ARG A 1 82 ? -10.630 6.722 23.103 1.00 93.19 82 ARG A C 1
ATOM 636 O O . ARG A 1 82 ? -9.913 6.894 22.123 1.00 93.19 82 ARG A O 1
ATOM 643 N N . LEU A 1 83 ? -10.642 5.581 23.793 1.00 92.44 83 LEU A N 1
ATOM 644 C CA . LEU A 1 83 ? -9.817 4.424 23.428 1.00 92.44 83 LEU A CA 1
ATOM 645 C C . LEU A 1 83 ? -10.211 3.850 22.060 1.00 92.44 83 LEU A C 1
ATOM 647 O O . LEU A 1 83 ? -9.350 3.442 21.281 1.00 92.44 83 LEU A O 1
ATOM 651 N N . TRP A 1 84 ? -11.508 3.842 21.739 1.00 93.88 84 TRP A N 1
ATOM 652 C CA . TRP A 1 84 ? -11.989 3.442 20.419 1.00 93.88 84 TRP A CA 1
ATOM 653 C C . TRP A 1 84 ? -11.493 4.390 19.320 1.00 93.88 84 TRP A C 1
ATOM 655 O O . TRP A 1 84 ? -10.975 3.919 18.310 1.00 93.88 84 TRP A O 1
ATOM 665 N N . ASP A 1 85 ? -11.575 5.704 19.533 1.00 91.12 85 ASP A N 1
ATOM 666 C CA . ASP A 1 85 ? -11.113 6.718 18.577 1.00 91.12 85 ASP A CA 1
ATOM 667 C C . ASP A 1 85 ? -9.601 6.618 18.309 1.00 91.12 85 ASP A C 1
ATOM 669 O O . ASP A 1 85 ? -9.153 6.605 17.159 1.00 91.12 85 ASP A O 1
ATOM 673 N N . GLN A 1 86 ? -8.807 6.424 19.367 1.00 87.12 86 GLN A N 1
ATOM 674 C CA . GLN A 1 86 ? -7.369 6.168 19.264 1.00 87.12 86 GLN A CA 1
ATOM 675 C C . GLN A 1 86 ? -7.074 4.888 18.473 1.00 87.12 86 GLN A C 1
ATOM 677 O O . GLN A 1 86 ? -6.179 4.871 17.624 1.00 87.12 86 GLN A O 1
ATOM 682 N N . ALA A 1 87 ? -7.841 3.823 18.710 1.00 87.69 87 ALA A N 1
ATOM 683 C CA . ALA A 1 87 ? -7.670 2.551 18.026 1.00 87.69 87 ALA A CA 1
ATOM 684 C C . ALA A 1 87 ? -8.057 2.614 16.536 1.00 87.69 87 ALA A C 1
ATOM 686 O O . ALA A 1 87 ? -7.362 2.030 15.699 1.00 87.69 87 ALA A O 1
ATOM 687 N N . VAL A 1 88 ? -9.127 3.337 16.190 1.00 87.19 88 VAL A N 1
ATOM 688 C CA . VAL A 1 88 ? -9.541 3.586 14.798 1.00 87.19 88 VAL A CA 1
ATOM 689 C C . VAL A 1 88 ? -8.506 4.445 14.083 1.00 87.19 88 VAL A C 1
ATOM 691 O O . VAL A 1 88 ? -8.000 4.044 13.037 1.00 87.19 88 VAL A O 1
ATOM 694 N N . THR A 1 89 ? -8.096 5.558 14.690 1.00 84.94 89 THR A N 1
ATOM 695 C CA . THR A 1 89 ? -7.070 6.449 14.132 1.00 84.94 89 THR A CA 1
ATOM 696 C C . THR A 1 89 ? -5.738 5.718 13.933 1.00 84.94 89 THR A C 1
ATOM 698 O O . THR A 1 89 ? -5.069 5.881 12.911 1.00 84.94 89 THR A O 1
ATOM 701 N N . GLY A 1 90 ? -5.341 4.873 14.890 1.00 79.44 90 GLY A N 1
ATOM 702 C CA . GLY A 1 90 ? -4.153 4.027 14.779 1.00 79.44 90 GLY A CA 1
ATOM 703 C C . GLY A 1 90 ? -4.240 3.052 13.601 1.00 79.44 90 GLY A C 1
ATOM 704 O O . GLY A 1 90 ? -3.282 2.930 12.834 1.00 79.44 90 GLY A O 1
ATOM 705 N N . ARG A 1 91 ? -5.403 2.415 13.403 1.00 76.50 91 ARG A N 1
ATOM 706 C CA . ARG A 1 91 ? -5.667 1.530 12.259 1.00 76.50 91 ARG A CA 1
ATOM 707 C C . ARG A 1 91 ? -5.595 2.280 10.933 1.00 76.50 91 ARG A C 1
ATOM 709 O O . ARG A 1 91 ? -4.944 1.788 10.017 1.00 76.50 91 ARG A O 1
ATOM 716 N N . GLU A 1 92 ? -6.217 3.448 10.825 1.00 75.81 92 GLU A N 1
ATOM 717 C CA . GLU A 1 92 ? -6.206 4.260 9.602 1.00 75.81 92 GLU A CA 1
ATOM 718 C C . GLU A 1 92 ? -4.796 4.727 9.239 1.00 75.81 92 GLU A C 1
ATOM 720 O O . GLU A 1 92 ? -4.394 4.652 8.080 1.00 75.81 92 GLU A O 1
ATOM 725 N N . ARG A 1 93 ? -3.999 5.153 10.227 1.00 70.00 93 ARG A N 1
ATOM 726 C CA . ARG A 1 93 ? -2.583 5.490 10.014 1.00 70.00 93 ARG A CA 1
ATOM 727 C C . ARG A 1 93 ? -1.779 4.276 9.560 1.00 70.00 93 ARG A C 1
ATOM 729 O O . ARG A 1 93 ? -0.962 4.402 8.652 1.00 70.00 93 ARG A O 1
ATOM 736 N N . GLY A 1 94 ? -2.016 3.112 10.165 1.00 69.25 94 GLY A N 1
ATOM 737 C CA . GLY A 1 94 ? -1.407 1.849 9.749 1.00 69.25 94 GLY A CA 1
ATOM 738 C C . GLY A 1 94 ? -1.779 1.471 8.313 1.00 69.25 94 GLY A C 1
ATOM 739 O O . GLY A 1 94 ? -0.896 1.164 7.518 1.00 69.25 94 GLY A O 1
ATOM 740 N N . GLN A 1 95 ? -3.063 1.571 7.960 1.00 69.19 95 GLN A N 1
ATOM 741 C CA . GLN A 1 95 ? -3.573 1.327 6.610 1.00 69.19 95 GLN A CA 1
ATOM 742 C C . GLN A 1 95 ? -2.991 2.311 5.599 1.00 69.19 95 GLN A C 1
ATOM 744 O O . GLN A 1 95 ? -2.469 1.861 4.593 1.00 69.19 95 GLN A O 1
ATOM 749 N N . ARG A 1 96 ? -2.973 3.619 5.885 1.00 60.38 96 ARG A N 1
ATOM 750 C CA . ARG A 1 96 ? -2.331 4.623 5.020 1.00 60.38 96 ARG A CA 1
ATOM 751 C C . ARG A 1 96 ? -0.840 4.369 4.852 1.00 60.38 96 ARG A C 1
ATOM 753 O O . ARG A 1 96 ? -0.311 4.525 3.763 1.00 60.38 96 ARG A O 1
ATOM 760 N N . ARG A 1 97 ? -0.137 3.964 5.912 1.00 63.41 97 ARG A N 1
ATOM 761 C CA . ARG A 1 97 ? 1.288 3.620 5.825 1.00 63.41 97 ARG A CA 1
ATOM 762 C C . ARG A 1 97 ? 1.510 2.377 4.961 1.00 63.41 97 ARG A C 1
ATOM 764 O O . ARG A 1 97 ? 2.446 2.366 4.170 1.00 63.41 97 ARG A O 1
ATOM 771 N N . ALA A 1 98 ? 0.650 1.368 5.088 1.00 59.69 98 ALA A N 1
ATOM 772 C CA . ALA A 1 98 ? 0.662 0.184 4.233 1.00 59.69 98 ALA A CA 1
ATOM 773 C C . ALA A 1 98 ? 0.270 0.517 2.788 1.00 59.69 98 ALA A C 1
ATOM 775 O O . ALA A 1 98 ? 0.861 -0.022 1.868 1.00 59.69 98 ALA A O 1
ATOM 776 N N . GLU A 1 99 ? -0.670 1.435 2.579 1.00 54.94 99 GLU A N 1
ATOM 777 C CA . GLU A 1 99 ? -1.091 1.923 1.270 1.00 54.94 99 GLU A CA 1
ATOM 778 C C . GLU A 1 99 ? 0.026 2.716 0.594 1.00 54.94 99 GLU A C 1
ATOM 780 O O . GLU A 1 99 ? 0.308 2.481 -0.571 1.00 54.94 99 GLU A O 1
ATOM 785 N N . ILE A 1 100 ? 0.722 3.596 1.315 1.00 59.12 100 ILE A N 1
ATOM 786 C CA . ILE A 1 100 ? 1.911 4.298 0.813 1.00 59.12 100 ILE A CA 1
ATOM 787 C C . ILE A 1 100 ? 3.028 3.293 0.496 1.00 59.12 100 ILE A C 1
ATOM 789 O O . ILE A 1 100 ? 3.658 3.391 -0.554 1.00 59.12 100 ILE A O 1
ATOM 793 N N . ALA A 1 101 ? 3.250 2.299 1.362 1.00 59.69 101 ALA A N 1
ATOM 794 C CA . ALA A 1 101 ? 4.204 1.223 1.096 1.00 59.69 101 ALA A CA 1
ATOM 795 C C . ALA A 1 101 ? 3.798 0.390 -0.138 1.00 59.69 101 ALA A C 1
ATOM 797 O O . ALA A 1 101 ? 4.637 0.094 -0.978 1.00 59.69 101 ALA A O 1
ATOM 798 N N . PHE A 1 102 ? 2.513 0.099 -0.318 1.00 44.56 102 PHE A N 1
ATOM 799 C CA . PHE A 1 102 ? 1.988 -0.617 -1.479 1.00 44.56 102 PHE A CA 1
ATOM 800 C C . PHE A 1 102 ? 2.067 0.220 -2.763 1.00 44.56 102 PHE A C 1
ATOM 802 O O . PHE A 1 102 ? 2.446 -0.280 -3.814 1.00 44.56 102 PHE A O 1
ATOM 809 N N . HIS A 1 103 ? 1.799 1.525 -2.700 1.00 49.19 103 HIS A N 1
ATOM 810 C CA . HIS A 1 103 ? 2.001 2.423 -3.839 1.00 49.19 103 HIS A CA 1
ATOM 811 C C . HIS A 1 103 ? 3.487 2.574 -4.188 1.00 49.19 103 HIS A C 1
ATOM 813 O O . HIS A 1 103 ? 3.818 2.800 -5.347 1.00 49.19 103 HIS A O 1
ATOM 819 N N . SER A 1 104 ? 4.395 2.362 -3.229 1.00 54.59 104 SER A N 1
ATOM 820 C CA . SER A 1 104 ? 5.828 2.230 -3.514 1.00 54.59 104 SER A CA 1
ATOM 821 C C . SER A 1 104 ? 6.212 0.895 -4.182 1.00 54.59 104 SER A C 1
ATOM 823 O O . SER A 1 104 ? 7.348 0.744 -4.636 1.00 54.59 104 SER A O 1
ATOM 825 N N . ASP A 1 105 ? 5.288 -0.069 -4.289 1.00 50.16 105 ASP A N 1
ATOM 826 C CA . ASP A 1 105 ? 5.402 -1.273 -5.130 1.00 50.16 105 ASP A CA 1
ATOM 827 C C . ASP A 1 105 ? 4.923 -1.059 -6.571 1.00 50.16 105 ASP A C 1
ATOM 829 O O . ASP A 1 105 ? 5.175 -1.912 -7.423 1.00 50.16 105 ASP A O 1
ATOM 833 N N . ILE A 1 106 ? 4.315 0.090 -6.889 1.00 52.59 106 ILE A N 1
ATOM 834 C CA . ILE A 1 106 ? 4.066 0.468 -8.281 1.00 52.59 106 ILE A CA 1
ATOM 835 C C . ILE A 1 106 ? 5.431 0.785 -8.914 1.00 52.59 106 ILE A C 1
ATOM 837 O O . ILE A 1 106 ? 6.172 1.610 -8.371 1.00 52.59 106 ILE A O 1
ATOM 841 N N . PRO A 1 107 ? 5.800 0.147 -10.040 1.00 54.75 107 PRO A N 1
ATOM 842 C CA . PRO A 1 107 ? 7.080 0.368 -10.697 1.00 54.75 107 PRO A CA 1
ATOM 843 C C . PRO A 1 107 ? 7.019 1.710 -11.443 1.00 54.75 107 PRO A C 1
ATOM 845 O O . PRO A 1 107 ? 6.797 1.772 -12.649 1.00 54.75 107 PRO A O 1
ATOM 848 N N . LEU A 1 108 ? 7.144 2.802 -10.693 1.00 57.12 108 LEU A N 1
ATOM 849 C CA . LEU A 1 108 ? 7.320 4.149 -11.219 1.00 57.12 108 LEU A CA 1
ATOM 850 C C . LEU A 1 108 ? 8.808 4.511 -11.147 1.00 57.12 108 LEU A C 1
ATOM 852 O O . LEU A 1 108 ? 9.446 4.220 -10.130 1.00 57.12 108 LEU A O 1
ATOM 856 N N . PRO A 1 109 ? 9.369 5.153 -12.184 1.00 60.56 109 PRO A N 1
ATOM 857 C CA . PRO A 1 109 ? 10.716 5.705 -12.117 1.00 60.56 109 PRO A CA 1
ATOM 858 C C . PRO A 1 1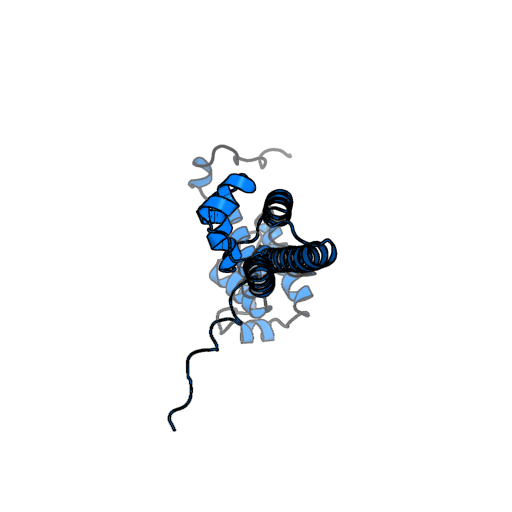09 ? 10.864 6.663 -10.928 1.00 60.56 109 PRO A C 1
ATOM 860 O O . PRO A 1 109 ? 9.950 7.425 -10.607 1.00 60.56 109 PRO A O 1
ATOM 863 N N . GLN A 1 110 ? 12.030 6.659 -10.281 1.00 64.56 110 GLN A N 1
ATOM 864 C CA . GLN A 1 110 ? 12.325 7.618 -9.210 1.00 64.56 110 GLN A CA 1
ATOM 865 C C . GLN A 1 110 ? 12.339 9.062 -9.750 1.00 64.56 110 GLN A C 1
ATOM 867 O O . GLN A 1 110 ? 12.672 9.291 -10.913 1.00 64.56 110 GLN A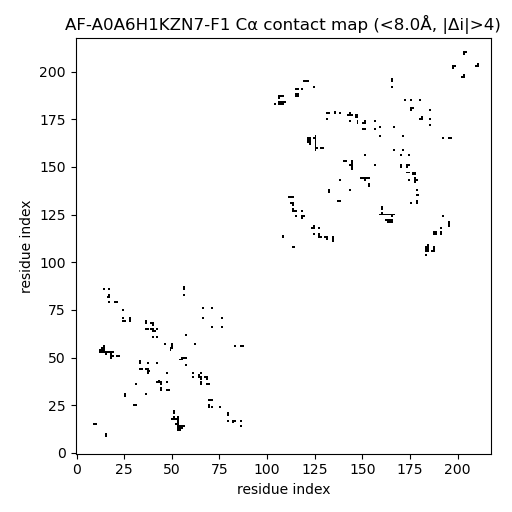 O 1
ATOM 872 N N . PHE A 1 111 ? 12.005 10.047 -8.903 1.00 58.06 111 PHE A N 1
ATOM 873 C CA . PHE A 1 111 ? 11.950 11.469 -9.281 1.00 58.06 111 PHE A CA 1
ATOM 874 C C . PHE A 1 111 ? 13.204 11.909 -10.065 1.00 58.06 111 PHE A C 1
ATOM 876 O O . PHE A 1 111 ? 14.331 11.772 -9.589 1.00 58.06 111 PHE A O 1
ATOM 883 N N . GLY A 1 112 ? 12.997 12.448 -11.272 1.00 64.62 112 GLY A N 1
ATOM 884 C CA . GLY A 1 112 ? 14.057 12.948 -12.159 1.00 64.62 112 GLY A CA 1
ATOM 885 C C . GLY A 1 112 ? 14.726 11.898 -13.056 1.00 64.62 112 GLY A C 1
ATOM 886 O O . GLY A 1 112 ? 15.519 12.276 -13.917 1.00 64.62 112 GLY A O 1
ATOM 887 N N . GLN A 1 113 ? 14.419 10.607 -12.897 1.00 75.38 113 GLN A N 1
ATOM 888 C CA . GLN A 1 113 ? 14.887 9.558 -13.803 1.00 75.38 113 GLN A CA 1
ATOM 889 C C . GLN A 1 113 ? 14.119 9.614 -15.138 1.00 75.38 113 GLN A C 1
ATOM 891 O O . GLN A 1 113 ? 12.914 9.870 -15.127 1.00 75.38 113 GLN A O 1
ATOM 896 N N . PRO A 1 114 ? 14.764 9.337 -16.289 1.00 79.06 114 PRO A N 1
ATOM 897 C CA . PRO A 1 114 ? 14.049 9.181 -17.551 1.00 79.06 114 PRO A CA 1
ATOM 898 C C . PRO A 1 114 ? 12.981 8.086 -17.446 1.00 79.06 114 PRO A C 1
ATOM 900 O O . PRO A 1 114 ? 13.291 6.963 -17.038 1.00 79.06 114 PRO A O 1
ATOM 903 N N . ASP A 1 115 ? 11.745 8.424 -17.815 1.00 81.50 115 ASP A N 1
ATOM 904 C CA . ASP A 1 115 ? 10.598 7.521 -17.744 1.00 81.50 115 ASP A CA 1
ATOM 905 C C . ASP A 1 115 ? 10.373 6.794 -19.081 1.00 81.50 115 ASP A C 1
ATOM 907 O O . ASP A 1 115 ? 9.920 7.414 -20.051 1.00 81.50 115 ASP A O 1
ATOM 911 N N . PRO A 1 116 ? 10.642 5.477 -19.157 1.00 83.19 116 PRO A N 1
ATOM 912 C CA . PRO A 1 116 ? 10.426 4.713 -20.372 1.00 83.19 116 PRO A CA 1
ATOM 913 C C . PRO A 1 116 ? 8.944 4.371 -20.614 1.00 83.19 116 PRO A C 1
ATOM 915 O O . PRO A 1 116 ? 8.637 3.825 -21.668 1.00 83.19 116 PRO A O 1
ATOM 918 N N . LEU A 1 117 ? 7.997 4.631 -19.703 1.00 81.88 117 LEU A N 1
ATOM 919 C CA . LEU A 1 117 ? 6.576 4.293 -19.917 1.00 81.88 117 LEU A CA 1
ATOM 920 C C . LEU A 1 117 ? 5.902 5.171 -20.974 1.00 81.88 117 LEU A C 1
ATOM 922 O O . LEU A 1 117 ? 4.964 4.729 -21.643 1.00 81.88 117 LEU A O 1
ATOM 926 N N . THR A 1 118 ? 6.395 6.397 -21.142 1.00 80.62 118 THR A N 1
ATOM 927 C CA . THR A 1 118 ? 5.894 7.369 -22.128 1.00 80.62 118 THR A CA 1
ATOM 928 C C . THR A 1 118 ? 6.325 7.049 -23.563 1.00 80.62 118 THR A C 1
ATOM 930 O O . THR A 1 118 ? 5.779 7.597 -24.519 1.00 80.62 118 THR A O 1
ATOM 933 N N . VAL A 1 119 ? 7.278 6.130 -23.726 1.00 87.06 119 VAL A N 1
ATOM 934 C CA . VAL A 1 119 ? 7.854 5.740 -25.011 1.00 87.06 119 VAL A CA 1
ATOM 935 C C . VAL A 1 119 ? 6.881 4.862 -25.799 1.00 87.06 119 VAL A C 1
ATOM 937 O O . VAL A 1 119 ? 6.457 3.801 -25.336 1.00 87.06 119 VAL A O 1
ATOM 940 N N . ALA A 1 120 ? 6.582 5.270 -27.032 1.00 84.06 120 ALA A N 1
ATOM 941 C CA . ALA A 1 120 ? 5.698 4.543 -27.941 1.00 84.06 120 ALA A CA 1
ATOM 942 C C . ALA A 1 120 ? 6.444 3.814 -29.070 1.00 84.06 120 ALA A C 1
ATOM 944 O O . ALA A 1 120 ? 5.874 2.918 -29.691 1.00 84.06 120 ALA A O 1
ATOM 945 N N . THR A 1 121 ? 7.707 4.168 -29.341 1.00 86.81 121 THR A N 1
ATOM 946 C CA . THR A 1 121 ? 8.487 3.597 -30.451 1.00 86.81 121 THR A CA 1
ATOM 947 C C . THR A 1 121 ? 9.891 3.140 -30.028 1.00 86.81 121 THR A C 1
ATOM 949 O O . THR A 1 121 ? 10.446 3.648 -29.053 1.00 86.81 121 THR A O 1
ATOM 952 N N . PRO A 1 122 ? 10.512 2.198 -30.765 1.00 87.12 122 PRO A N 1
ATOM 953 C CA . PRO A 1 122 ? 11.901 1.787 -30.538 1.00 87.12 122 PRO A CA 1
ATOM 954 C C . PRO A 1 122 ? 12.909 2.943 -30.595 1.00 87.12 122 PRO A C 1
ATOM 956 O O . PRO A 1 122 ? 13.804 3.004 -29.757 1.00 87.12 122 PRO A O 1
ATOM 959 N N . ALA A 1 123 ? 12.735 3.891 -31.519 1.00 85.81 123 ALA A N 1
ATOM 960 C CA . ALA A 1 123 ? 13.596 5.069 -31.616 1.00 85.81 123 ALA A CA 1
ATOM 961 C C . ALA A 1 123 ? 13.491 5.947 -30.356 1.00 85.81 123 ALA A C 1
ATOM 963 O O . ALA A 1 123 ? 14.508 6.287 -29.752 1.00 85.81 123 ALA A O 1
ATOM 964 N N . GLN A 1 124 ? 12.267 6.210 -29.882 1.00 87.06 124 GLN A N 1
ATOM 965 C CA . GLN A 1 124 ? 12.028 6.924 -28.621 1.00 87.06 124 GLN A CA 1
ATOM 966 C C . GLN A 1 124 ? 12.600 6.169 -27.407 1.00 87.06 124 GLN A C 1
ATOM 968 O O . GLN A 1 124 ? 13.050 6.786 -26.444 1.00 87.06 124 GLN A O 1
ATOM 973 N N . PHE A 1 125 ? 12.638 4.832 -27.446 1.00 88.25 125 PHE A N 1
ATOM 974 C CA . PHE A 1 125 ? 13.272 4.032 -26.394 1.00 88.25 125 PHE A CA 1
ATOM 975 C C . PHE A 1 125 ? 14.780 4.273 -26.344 1.00 88.25 125 PHE A C 1
ATOM 977 O O . PHE A 1 125 ? 15.352 4.425 -25.265 1.00 88.25 125 PHE A O 1
ATOM 984 N N . VAL A 1 126 ? 15.432 4.342 -27.506 1.00 88.69 126 VAL A N 1
ATOM 985 C CA . VAL A 1 126 ? 16.861 4.656 -27.594 1.00 88.69 126 VAL A CA 1
ATOM 986 C C . VAL A 1 126 ? 17.137 6.101 -27.171 1.00 88.69 126 VAL A C 1
ATOM 988 O O . VAL A 1 126 ? 18.117 6.346 -26.469 1.00 88.69 126 VAL A O 1
ATOM 991 N N . GLU A 1 127 ? 16.266 7.053 -27.506 1.00 87.12 127 GLU A N 1
ATOM 992 C CA . GLU A 1 127 ? 16.364 8.428 -26.999 1.00 87.12 127 GLU A CA 1
ATOM 993 C C . GLU A 1 127 ? 16.258 8.491 -25.473 1.00 87.12 127 GLU A C 1
ATOM 995 O O . GLU A 1 127 ? 17.093 9.124 -24.824 1.00 87.12 127 GLU A O 1
ATOM 1000 N N . ALA A 1 128 ? 15.312 7.759 -24.881 1.00 87.69 128 ALA A N 1
ATOM 1001 C CA . ALA A 1 128 ? 15.204 7.645 -23.432 1.00 87.69 128 ALA A CA 1
ATOM 1002 C C . ALA A 1 128 ? 16.486 7.047 -22.820 1.00 87.69 128 ALA A C 1
ATOM 1004 O O . ALA A 1 128 ? 16.971 7.541 -21.800 1.00 87.69 128 ALA A O 1
ATOM 1005 N N . LEU A 1 129 ? 17.101 6.043 -23.464 1.00 87.69 129 LEU A N 1
ATOM 1006 C CA . LEU A 1 129 ? 18.395 5.494 -23.032 1.00 87.69 129 LEU A CA 1
ATOM 1007 C C . LEU A 1 129 ? 19.529 6.529 -23.088 1.00 87.69 129 LEU A C 1
ATOM 1009 O O . LEU A 1 129 ? 20.407 6.491 -22.229 1.00 87.69 129 LEU A O 1
ATOM 1013 N N . ARG A 1 130 ? 19.521 7.475 -24.038 1.00 87.81 130 ARG A N 1
ATOM 1014 C CA . ARG A 1 130 ? 20.526 8.558 -24.107 1.00 87.81 130 ARG A CA 1
ATOM 1015 C C . ARG A 1 130 ? 20.413 9.546 -22.943 1.00 87.81 130 ARG A C 1
ATOM 1017 O O . ARG A 1 130 ? 21.419 10.145 -22.570 1.00 87.81 130 ARG A O 1
ATOM 1024 N N . ALA A 1 131 ? 19.232 9.692 -22.343 1.00 85.06 131 ALA A N 1
ATOM 1025 C CA . ALA A 1 131 ? 19.025 10.546 -21.173 1.00 85.06 131 ALA A CA 1
ATOM 1026 C C . ALA A 1 131 ? 19.519 9.903 -19.859 1.00 85.06 131 ALA A C 1
ATOM 1028 O O . ALA A 1 131 ? 19.814 10.605 -18.890 1.00 85.06 131 ALA A O 1
ATOM 1029 N N . VAL A 1 132 ? 19.663 8.574 -19.819 1.00 85.19 132 VAL A N 1
ATOM 1030 C CA . VAL A 1 132 ? 20.052 7.829 -18.609 1.00 85.19 132 VAL A CA 1
ATOM 1031 C C . VAL A 1 132 ? 21.443 8.211 -18.074 1.00 85.19 132 VAL A C 1
ATOM 1033 O O . VAL A 1 132 ? 21.557 8.426 -16.867 1.00 85.19 132 VAL A O 1
ATOM 1036 N N . PRO A 1 133 ? 22.510 8.337 -18.890 1.00 81.12 133 PRO A N 1
ATOM 1037 C CA . PRO A 1 133 ? 23.812 8.787 -18.401 1.00 81.12 133 PRO A CA 1
ATOM 1038 C C . PRO A 1 133 ? 23.780 10.193 -17.827 1.00 81.12 133 PRO A C 1
ATOM 1040 O O . PRO A 1 133 ? 24.460 10.439 -16.841 1.00 81.12 133 PRO A O 1
ATOM 1043 N N . ILE A 1 134 ? 23.004 11.100 -18.425 1.00 82.56 134 ILE A N 1
ATOM 1044 C CA . ILE A 1 134 ? 22.895 12.490 -17.964 1.00 82.56 134 ILE A CA 1
ATOM 1045 C C . ILE A 1 134 ? 22.350 12.498 -16.534 1.00 82.56 134 ILE A C 1
ATOM 1047 O O . ILE A 1 134 ? 22.947 13.113 -15.653 1.00 82.56 134 ILE A O 1
ATOM 1051 N N . TRP A 1 135 ? 21.296 11.716 -16.286 1.00 82.50 135 TRP A N 1
ATOM 1052 C CA . TRP A 1 135 ? 20.761 11.492 -14.944 1.00 82.50 135 TRP A CA 1
ATOM 1053 C C . TRP A 1 135 ? 21.767 10.809 -14.003 1.00 82.50 135 TRP A C 1
ATOM 1055 O O . TRP A 1 135 ? 21.928 11.221 -12.859 1.00 82.50 135 TRP A O 1
ATOM 1065 N N . ALA A 1 136 ? 22.510 9.812 -14.488 1.00 78.19 136 ALA A N 1
ATOM 1066 C CA . ALA A 1 136 ? 23.489 9.060 -13.699 1.00 78.19 136 ALA A CA 1
ATOM 1067 C C . ALA A 1 136 ? 24.785 9.838 -13.362 1.00 78.19 136 ALA A C 1
ATOM 1069 O O . ALA A 1 136 ? 25.763 9.232 -12.914 1.00 78.19 136 ALA A O 1
ATOM 1070 N N . GLY A 1 137 ? 24.833 11.154 -13.602 1.00 75.38 137 GLY A N 1
ATOM 1071 C CA . GLY A 1 137 ? 26.013 11.992 -13.360 1.00 75.38 137 GLY A CA 1
ATOM 1072 C C . GLY A 1 137 ? 27.073 11.907 -14.462 1.00 75.38 137 GLY A C 1
ATOM 1073 O O . GLY A 1 137 ? 28.257 12.098 -14.203 1.00 75.38 137 GLY A O 1
ATOM 1074 N N . SER A 1 138 ? 26.657 11.595 -15.691 1.00 75.94 138 SER A N 1
ATOM 1075 C CA . SER A 1 138 ? 27.496 11.473 -16.893 1.00 75.94 138 SER A CA 1
ATOM 1076 C C . SER A 1 138 ? 28.710 10.544 -16.722 1.00 75.94 138 SER A C 1
ATOM 1078 O O . SER A 1 138 ? 29.850 10.955 -16.957 1.00 75.94 138 SER A O 1
ATOM 1080 N N . PRO A 1 139 ? 28.506 9.270 -16.328 1.00 73.81 139 PRO A N 1
ATOM 1081 C CA . PRO A 1 139 ? 29.600 8.318 -16.190 1.00 73.81 139 PRO A CA 1
ATOM 1082 C C . PRO A 1 139 ? 30.315 8.131 -17.532 1.00 73.81 139 PRO A C 1
ATOM 1084 O O . PRO A 1 139 ? 29.687 7.925 -18.572 1.00 73.81 139 PRO A O 1
ATOM 1087 N N . SER A 1 140 ? 31.650 8.172 -17.511 1.00 72.06 140 SER A N 1
ATOM 1088 C CA . SER A 1 140 ? 32.440 7.970 -18.727 1.00 72.06 140 SER A CA 1
ATOM 1089 C C . SER A 1 140 ? 32.188 6.580 -19.329 1.00 72.06 140 SER A C 1
ATOM 1091 O O . SER A 1 140 ? 31.927 5.609 -18.615 1.00 72.06 140 SER A O 1
ATOM 1093 N N . LEU A 1 141 ? 32.347 6.443 -20.650 1.00 67.62 141 LEU A N 1
ATOM 1094 C CA . LEU A 1 141 ? 32.209 5.148 -21.334 1.00 67.62 141 LEU A CA 1
ATOM 1095 C C . LEU A 1 141 ? 33.169 4.075 -20.786 1.00 67.62 141 LEU A C 1
ATOM 1097 O O . LEU A 1 141 ? 32.851 2.890 -20.837 1.00 67.62 141 LEU A O 1
ATOM 1101 N N . AR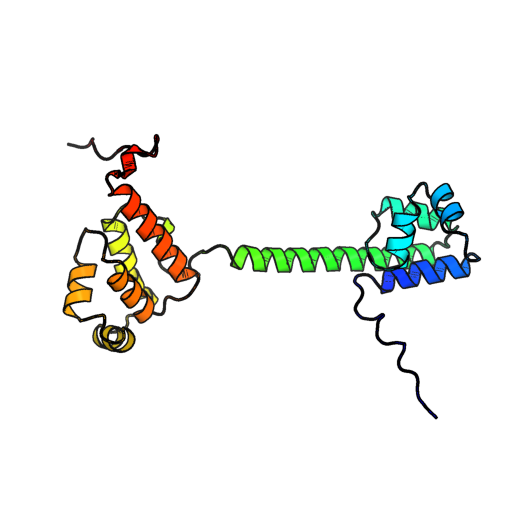G A 1 142 ? 34.320 4.487 -20.236 1.00 65.25 142 ARG A N 1
ATOM 1102 C CA . ARG A 1 142 ? 35.264 3.596 -19.548 1.00 65.25 142 ARG A CA 1
ATOM 1103 C C . ARG A 1 142 ? 34.675 3.086 -18.231 1.00 65.25 142 ARG A C 1
ATOM 1105 O O . ARG A 1 142 ? 34.626 1.885 -18.012 1.00 65.25 142 ARG A O 1
ATOM 1112 N N . THR A 1 143 ? 34.122 3.987 -17.421 1.00 69.62 143 THR A N 1
ATOM 1113 C CA . THR A 1 143 ? 33.430 3.657 -16.166 1.00 69.62 143 THR A CA 1
ATOM 1114 C C . THR A 1 143 ? 32.233 2.729 -16.392 1.00 69.62 143 THR A C 1
ATOM 1116 O O . THR A 1 143 ? 31.991 1.827 -15.593 1.00 69.62 143 THR A O 1
ATOM 1119 N N . LEU A 1 144 ? 31.492 2.916 -17.488 1.00 70.81 144 LEU A N 1
ATOM 1120 C CA . LEU A 1 144 ? 30.378 2.038 -17.850 1.00 70.81 144 LEU A CA 1
ATOM 1121 C C . LEU A 1 144 ? 30.845 0.640 -18.277 1.00 70.81 144 LEU A C 1
ATOM 1123 O O . LEU A 1 144 ? 30.214 -0.345 -17.899 1.00 70.81 144 LEU A O 1
ATOM 1127 N N . ALA A 1 145 ? 31.952 0.537 -19.018 1.00 67.62 145 ALA A N 1
ATOM 1128 C CA . ALA A 1 145 ? 32.538 -0.747 -19.405 1.00 67.62 145 ALA A CA 1
ATOM 1129 C C . ALA A 1 145 ? 33.047 -1.536 -18.185 1.00 67.62 145 ALA A C 1
ATOM 1131 O O . ALA A 1 145 ? 32.770 -2.733 -18.070 1.00 67.62 145 ALA A O 1
ATOM 1132 N N . ASP A 1 146 ? 33.699 -0.849 -17.241 1.00 68.88 146 ASP A N 1
ATOM 1133 C CA . ASP A 1 146 ? 34.196 -1.443 -15.995 1.00 68.88 146 ASP A CA 1
ATOM 1134 C C . ASP A 1 146 ? 33.034 -1.943 -15.112 1.00 68.88 146 ASP A C 1
ATOM 1136 O O . ASP A 1 146 ? 33.051 -3.069 -14.611 1.00 68.88 146 ASP A O 1
ATOM 1140 N N . ARG A 1 147 ? 31.959 -1.148 -14.979 1.00 72.19 147 ARG A N 1
ATOM 1141 C CA . ARG A 1 147 ? 30.745 -1.527 -14.225 1.00 72.19 147 ARG A CA 1
ATOM 1142 C C . ARG A 1 147 ? 29.908 -2.602 -14.922 1.00 72.19 147 ARG A C 1
ATOM 1144 O O . ARG A 1 147 ? 29.239 -3.385 -14.252 1.00 72.19 147 ARG A O 1
ATOM 1151 N N . GLY A 1 148 ? 29.955 -2.660 -16.252 1.00 64.75 148 GLY A N 1
ATOM 1152 C CA . GLY A 1 148 ? 29.217 -3.605 -17.092 1.00 64.75 148 GLY A CA 1
ATOM 1153 C C . GLY A 1 148 ? 29.775 -5.032 -17.108 1.00 64.75 148 GLY A C 1
ATOM 1154 O O . GLY A 1 148 ? 29.313 -5.831 -17.923 1.00 64.75 148 GLY A O 1
ATOM 1155 N N . ARG A 1 149 ? 30.767 -5.351 -16.253 1.00 60.03 149 ARG A N 1
ATOM 1156 C CA . ARG A 1 149 ? 31.395 -6.681 -16.101 1.00 60.03 149 ARG A CA 1
ATOM 1157 C C . ARG A 1 149 ? 31.666 -7.353 -17.456 1.00 60.03 149 ARG A C 1
ATOM 1159 O O . ARG A 1 149 ? 31.106 -8.408 -17.735 1.00 60.03 149 ARG A O 1
ATOM 1166 N N . SER A 1 150 ? 32.444 -6.678 -18.309 1.00 59.69 150 SER A N 1
ATOM 1167 C CA . SER A 1 150 ? 32.878 -7.110 -19.656 1.00 59.69 150 SER A CA 1
ATOM 1168 C C . SER A 1 150 ? 31.790 -7.378 -20.715 1.00 59.69 150 SER A C 1
ATOM 1170 O O . SER A 1 150 ? 32.124 -7.714 -21.850 1.00 59.69 150 SER A O 1
ATOM 1172 N N . ARG A 1 151 ? 30.502 -7.141 -20.422 1.00 62.47 151 ARG A N 1
ATOM 1173 C CA . ARG A 1 151 ? 29.394 -7.284 -21.397 1.00 62.47 151 ARG A CA 1
ATOM 1174 C C . ARG A 1 151 ? 29.126 -6.032 -22.238 1.00 62.47 151 ARG A C 1
ATOM 1176 O O . ARG A 1 151 ? 28.333 -6.074 -23.177 1.00 62.47 151 ARG A O 1
ATOM 1183 N N . LEU A 1 152 ? 29.791 -4.921 -21.922 1.00 69.38 152 LEU A N 1
ATOM 1184 C CA . LEU A 1 152 ? 29.665 -3.645 -22.624 1.00 69.38 152 LEU A CA 1
ATOM 1185 C C . LEU A 1 152 ? 31.028 -3.195 -23.148 1.00 69.38 152 LEU A C 1
ATOM 1187 O O . LEU A 1 152 ? 31.837 -2.647 -22.403 1.00 69.38 152 LEU A O 1
ATOM 1191 N N . SER A 1 153 ? 31.282 -3.382 -24.444 1.00 70.19 153 SER A N 1
ATOM 1192 C CA . SER A 1 153 ? 32.375 -2.664 -25.103 1.00 70.19 153 SER A CA 1
ATOM 1193 C C . SER A 1 153 ? 31.937 -1.233 -25.438 1.00 70.19 153 SER A C 1
ATOM 1195 O O . SER A 1 153 ? 30.764 -0.984 -25.731 1.00 70.19 153 SER A O 1
ATOM 1197 N N . LYS A 1 154 ? 32.889 -0.291 -25.476 1.00 70.19 154 LYS A N 1
ATOM 1198 C CA . LYS A 1 154 ? 32.649 1.098 -25.917 1.00 70.19 154 LYS A CA 1
ATOM 1199 C C . LYS A 1 154 ? 31.950 1.151 -27.284 1.00 70.19 154 LYS A C 1
ATOM 1201 O O . LYS A 1 154 ? 31.011 1.920 -27.468 1.00 70.19 154 LYS A O 1
ATOM 1206 N N . SER A 1 155 ? 32.377 0.296 -28.216 1.00 73.94 155 SER A N 1
ATOM 1207 C CA . SER A 1 155 ? 31.776 0.167 -29.548 1.00 73.94 155 SER A CA 1
ATOM 1208 C C . SER A 1 155 ? 30.340 -0.363 -29.504 1.00 73.94 155 SER A C 1
ATOM 1210 O O . SER A 1 155 ? 29.492 0.132 -30.237 1.00 73.94 155 SER A O 1
ATOM 1212 N N . SER A 1 156 ? 30.035 -1.310 -28.612 1.00 76.31 156 SER A N 1
ATOM 1213 C CA . SER A 1 156 ? 28.687 -1.876 -28.468 1.00 76.31 156 SER A CA 1
ATOM 1214 C C . SER A 1 156 ? 27.693 -0.881 -27.875 1.00 76.31 156 SER A C 1
ATOM 1216 O O . SER A 1 156 ? 26.540 -0.861 -28.297 1.00 76.31 156 SER A O 1
ATOM 1218 N N . VAL A 1 157 ? 28.128 -0.056 -26.916 1.00 78.50 157 VAL A N 1
ATOM 1219 C CA . VAL A 1 157 ? 27.297 1.013 -26.338 1.00 78.50 157 VAL A CA 1
ATOM 1220 C C . VAL A 1 157 ? 27.038 2.103 -27.377 1.00 78.50 157 VAL A C 1
ATOM 1222 O O . VAL A 1 157 ? 25.892 2.499 -27.557 1.00 78.50 157 VAL A O 1
ATOM 1225 N N . GLY A 1 158 ? 28.069 2.530 -28.116 1.00 79.81 158 GLY A N 1
ATOM 1226 C CA . GLY A 1 158 ? 27.910 3.504 -29.201 1.00 79.81 158 GLY A CA 1
ATOM 1227 C C . GLY A 1 158 ? 26.968 3.009 -30.302 1.00 79.81 158 GLY A C 1
ATOM 1228 O O . GLY A 1 158 ? 26.033 3.709 -30.667 1.00 79.81 158 GLY A O 1
ATOM 1229 N N . ALA A 1 159 ? 27.148 1.770 -30.771 1.00 81.38 159 ALA A N 1
ATOM 1230 C CA . ALA A 1 159 ? 26.266 1.170 -31.773 1.00 81.38 159 ALA A CA 1
ATOM 1231 C C . ALA A 1 159 ? 24.815 1.038 -31.281 1.00 81.38 159 ALA A C 1
ATOM 1233 O O . ALA A 1 159 ? 23.885 1.237 -32.051 1.00 81.38 159 ALA A O 1
ATOM 1234 N N . MET A 1 160 ? 24.618 0.724 -29.998 1.00 85.56 160 MET A N 1
ATOM 1235 C CA . MET A 1 160 ? 23.289 0.636 -29.395 1.00 85.56 160 MET A CA 1
ATOM 1236 C C . MET A 1 160 ? 22.595 1.999 -29.320 1.00 85.56 160 MET A C 1
ATOM 1238 O O . MET A 1 160 ? 21.426 2.097 -29.663 1.00 85.56 160 MET A O 1
ATOM 1242 N N . LEU A 1 161 ? 23.303 3.039 -28.874 1.00 84.88 161 LEU A N 1
ATOM 1243 C CA . LEU A 1 161 ? 22.724 4.374 -28.707 1.00 84.88 161 LEU A CA 1
ATOM 1244 C C . LEU A 1 161 ? 22.536 5.119 -30.032 1.00 84.88 161 LEU A C 1
ATOM 1246 O O . LEU A 1 161 ? 21.763 6.069 -30.073 1.00 84.88 161 LEU A O 1
ATOM 1250 N N . ASN A 1 162 ? 23.220 4.706 -31.100 1.00 83.75 162 ASN A N 1
ATOM 1251 C CA . ASN A 1 162 ? 23.080 5.280 -32.441 1.00 83.75 162 ASN A CA 1
ATOM 1252 C C . ASN A 1 162 ? 22.090 4.512 -33.331 1.00 83.75 162 ASN A C 1
ATOM 1254 O O . ASN A 1 162 ? 21.879 4.910 -34.471 1.00 83.75 162 ASN A O 1
ATOM 1258 N N . SER A 1 163 ? 21.514 3.412 -32.843 1.00 80.62 163 SER A N 1
ATOM 1259 C CA . SER A 1 163 ? 20.522 2.634 -33.584 1.00 80.62 163 SER A CA 1
ATOM 1260 C C . SER A 1 163 ? 19.122 3.228 -33.419 1.00 80.62 163 SER A C 1
ATOM 1262 O O . SER A 1 163 ? 18.795 3.760 -32.362 1.00 80.62 163 SER A O 1
ATOM 1264 N N . GLU A 1 164 ? 18.287 3.102 -34.447 1.00 81.69 164 GLU A N 1
ATOM 1265 C CA . GLU A 1 164 ? 16.841 3.366 -34.365 1.00 81.69 164 GLU A CA 1
ATOM 1266 C C . GLU A 1 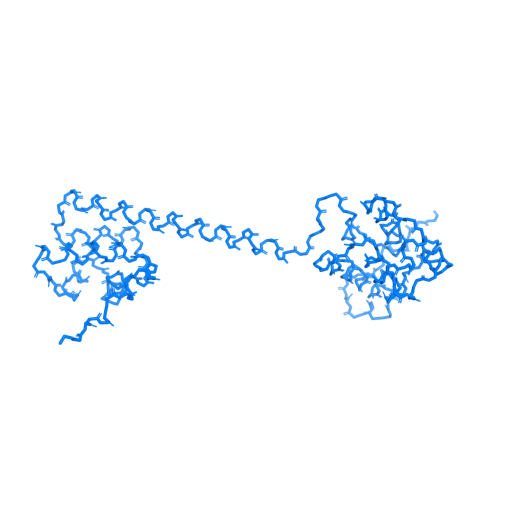164 ? 16.044 2.098 -34.008 1.00 81.69 164 GLU A C 1
ATOM 1268 O O . GLU A 1 164 ? 14.837 2.145 -33.766 1.00 81.69 164 GLU A O 1
ATOM 1273 N N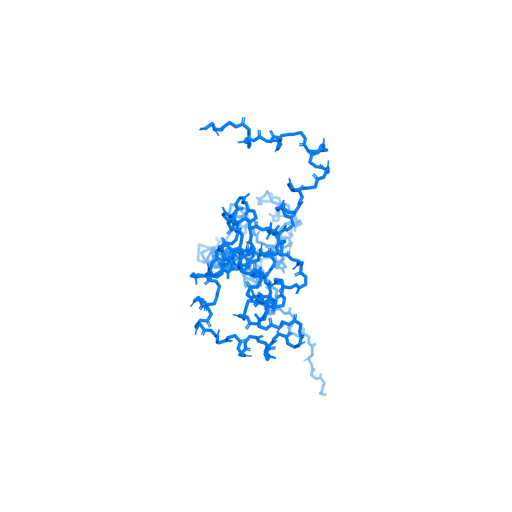 . GLU A 1 165 ? 16.722 0.949 -33.948 1.00 84.56 165 GLU A N 1
ATOM 1274 C CA . GLU A 1 165 ? 16.129 -0.336 -33.606 1.00 84.56 165 GLU A CA 1
ATOM 1275 C C . GLU A 1 165 ? 16.178 -0.605 -32.104 1.00 84.56 165 GLU A C 1
ATOM 1277 O O . GLU A 1 165 ? 17.020 -0.095 -31.361 1.00 84.56 165 GLU A O 1
ATOM 1282 N N . LEU A 1 166 ? 15.286 -1.490 -31.658 1.00 86.56 166 LEU A N 1
ATOM 1283 C CA . LEU A 1 166 ? 15.229 -1.886 -30.263 1.00 86.56 166 LEU A CA 1
ATOM 1284 C C . LEU A 1 166 ? 16.523 -2.633 -29.875 1.00 86.56 166 LEU A C 1
ATOM 1286 O O . LEU A 1 166 ? 16.832 -3.677 -30.462 1.00 86.56 166 LEU A O 1
ATOM 1290 N N . PRO A 1 167 ? 17.269 -2.162 -28.861 1.00 86.69 167 PRO A N 1
ATOM 1291 C CA . PRO A 1 167 ? 18.487 -2.822 -28.410 1.00 86.69 167 PRO A CA 1
ATOM 1292 C C . PRO A 1 167 ? 18.270 -4.280 -28.004 1.00 86.69 167 PRO A C 1
ATOM 1294 O O . PRO A 1 167 ? 17.224 -4.645 -27.467 1.00 86.69 167 PRO A O 1
ATOM 1297 N N . LYS A 1 168 ? 19.300 -5.119 -28.158 1.00 85.38 168 LYS A N 1
ATOM 1298 C CA . LYS A 1 168 ? 19.283 -6.483 -27.604 1.00 85.38 168 LYS A CA 1
ATOM 1299 C C . LYS A 1 168 ? 19.107 -6.445 -26.083 1.00 85.38 168 LYS A C 1
ATOM 1301 O O . LYS A 1 168 ? 19.755 -5.635 -25.417 1.00 85.38 168 LYS A O 1
ATOM 1306 N N . TYR A 1 169 ? 18.301 -7.371 -25.555 1.00 83.44 169 TYR A N 1
ATOM 1307 C CA . TYR A 1 169 ? 17.905 -7.411 -24.144 1.00 83.44 169 TYR A CA 1
ATOM 1308 C C . TYR A 1 169 ? 19.097 -7.334 -23.183 1.00 83.44 169 TYR A C 1
ATOM 1310 O O . TYR A 1 169 ? 19.220 -6.393 -22.403 1.00 83.44 169 TYR A O 1
ATOM 1318 N N . ASP A 1 170 ? 20.051 -8.254 -23.327 1.00 82.38 170 ASP A N 1
ATOM 1319 C CA . ASP A 1 170 ? 21.225 -8.324 -22.449 1.00 82.38 170 ASP A CA 1
ATOM 1320 C C . ASP A 1 170 ? 22.078 -7.052 -22.479 1.00 82.38 170 ASP A C 1
ATOM 1322 O O . ASP A 1 170 ? 22.719 -6.694 -21.489 1.00 82.38 170 ASP A O 1
ATOM 1326 N N . ARG A 1 171 ? 22.088 -6.356 -23.622 1.00 82.50 171 ARG A N 1
ATOM 1327 C CA . ARG A 1 171 ? 22.936 -5.187 -23.850 1.00 82.50 171 ARG A CA 1
ATOM 1328 C C . ARG A 1 171 ? 22.368 -3.942 -23.176 1.00 82.50 171 ARG A C 1
ATOM 1330 O O . ARG A 1 171 ? 23.117 -3.253 -22.487 1.00 82.50 171 ARG A O 1
ATOM 1337 N N . PHE A 1 172 ? 21.071 -3.664 -23.326 1.00 86.44 172 PHE A N 1
ATOM 1338 C CA . PHE A 1 172 ? 20.473 -2.515 -22.639 1.00 86.44 172 PHE A CA 1
ATOM 1339 C C . PHE A 1 172 ? 20.362 -2.770 -21.130 1.00 86.44 172 PHE A C 1
ATOM 1341 O O . PHE A 1 172 ? 20.606 -1.857 -20.349 1.00 86.44 172 PHE A O 1
ATOM 1348 N N . MET A 1 173 ? 20.109 -4.016 -20.708 1.00 87.06 173 MET A N 1
ATOM 1349 C CA . MET A 1 173 ? 20.117 -4.392 -19.292 1.00 87.06 173 MET A CA 1
ATOM 1350 C C . MET A 1 173 ? 21.477 -4.115 -18.655 1.00 87.06 173 MET A C 1
ATOM 1352 O O . MET A 1 173 ? 21.555 -3.401 -17.658 1.00 87.06 173 MET A O 1
ATOM 1356 N N . ALA A 1 174 ? 22.567 -4.608 -19.254 1.00 84.31 174 ALA A N 1
ATOM 1357 C CA . ALA A 1 174 ? 23.915 -4.343 -18.755 1.00 84.31 174 ALA A CA 1
ATOM 1358 C C . ALA A 1 174 ? 24.219 -2.836 -18.692 1.00 84.31 174 ALA A C 1
ATOM 1360 O O . ALA A 1 174 ? 24.871 -2.379 -17.754 1.00 84.31 174 ALA A O 1
ATOM 1361 N N . TYR A 1 175 ? 23.732 -2.061 -19.665 1.00 85.38 175 TYR A N 1
ATOM 1362 C CA . TYR A 1 175 ? 23.905 -0.610 -19.716 1.00 85.38 175 TYR A CA 1
ATOM 1363 C C . TYR A 1 175 ? 23.158 0.119 -18.595 1.00 85.38 175 TYR A C 1
ATOM 1365 O O . TYR A 1 175 ? 23.774 0.896 -17.867 1.00 85.38 175 TYR A O 1
ATOM 1373 N N . LEU A 1 176 ? 21.874 -0.182 -18.387 1.00 87.19 176 LEU A N 1
ATOM 1374 C CA . LEU A 1 176 ? 21.094 0.350 -17.266 1.00 87.19 176 LEU A CA 1
ATOM 1375 C C . LEU A 1 176 ? 21.743 -0.032 -15.929 1.00 87.19 176 LEU A C 1
ATOM 1377 O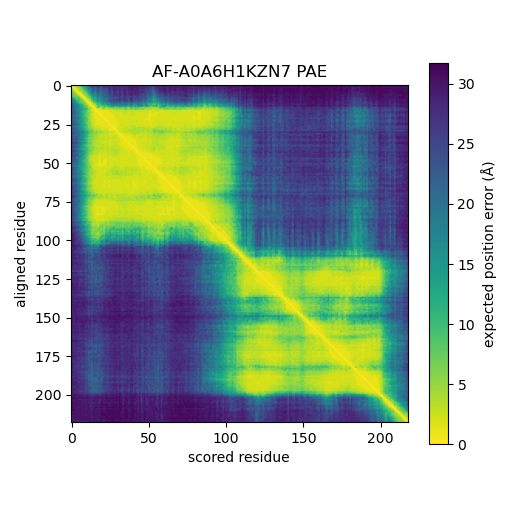 O . LEU A 1 176 ? 21.894 0.816 -15.045 1.00 87.19 176 LEU A O 1
ATOM 1381 N N . TYR A 1 177 ? 22.245 -1.270 -15.821 1.00 83.31 177 TYR A N 1
ATOM 1382 C CA . TYR A 1 177 ? 23.007 -1.697 -14.657 1.00 83.31 177 TYR A CA 1
ATOM 1383 C C . TYR A 1 177 ? 24.291 -0.858 -14.466 1.00 83.31 177 TYR A C 1
ATOM 1385 O O . TYR A 1 177 ? 24.612 -0.432 -13.353 1.00 83.31 177 TYR A O 1
ATOM 1393 N N . ALA A 1 178 ? 25.037 -0.561 -15.523 1.00 81.69 178 ALA A N 1
ATOM 1394 C CA . ALA A 1 178 ? 26.248 0.254 -15.427 1.00 81.69 178 ALA A CA 1
ATOM 1395 C C . ALA A 1 178 ? 25.958 1.724 -15.045 1.00 81.69 178 ALA A C 1
ATOM 1397 O O . ALA A 1 178 ? 26.745 2.343 -14.319 1.00 81.69 178 ALA A O 1
ATOM 1398 N N . CYS A 1 179 ? 24.800 2.247 -15.460 1.00 80.31 179 CYS A N 1
ATOM 1399 C CA . CYS A 1 179 ? 24.291 3.576 -15.111 1.00 80.31 179 CYS A CA 1
ATOM 1400 C C . CYS A 1 179 ? 23.660 3.659 -13.709 1.00 80.31 179 CYS A C 1
ATOM 1402 O O . CYS A 1 179 ? 23.210 4.724 -13.308 1.00 80.31 179 CYS A O 1
ATOM 1404 N N . GLY A 1 180 ? 23.630 2.559 -12.950 1.00 77.44 180 GLY A N 1
ATOM 1405 C CA . GLY A 1 180 ? 23.107 2.549 -11.579 1.00 77.44 180 GLY A CA 1
ATOM 1406 C C . GLY A 1 180 ? 21.593 2.364 -11.464 1.00 77.44 180 GLY A C 1
ATOM 1407 O O . GLY A 1 180 ? 21.075 2.372 -10.354 1.00 77.44 180 GLY A O 1
ATOM 1408 N N . ILE A 1 181 ? 20.886 2.117 -12.570 1.00 81.06 181 ILE A N 1
ATOM 1409 C CA . ILE A 1 181 ? 19.471 1.729 -12.533 1.00 81.06 181 ILE A CA 1
ATOM 1410 C C . ILE A 1 181 ? 19.384 0.285 -12.025 1.00 81.06 181 ILE A C 1
ATOM 1412 O O . ILE A 1 181 ? 20.098 -0.605 -12.496 1.00 81.06 181 ILE A O 1
ATOM 1416 N N . ARG A 1 182 ? 18.561 0.062 -11.001 1.00 77.56 182 ARG A N 1
ATOM 1417 C CA . ARG A 1 182 ? 18.398 -1.215 -10.293 1.00 77.56 182 ARG A CA 1
ATOM 1418 C C . ARG A 1 182 ? 16.923 -1.472 -10.005 1.00 77.56 182 ARG A C 1
ATOM 1420 O O . ARG A 1 182 ? 16.104 -0.556 -10.095 1.00 77.56 182 ARG A O 1
ATOM 1427 N N . ASP A 1 183 ? 16.638 -2.714 -9.631 1.00 75.88 183 ASP A N 1
ATOM 1428 C CA . ASP A 1 183 ? 15.383 -3.146 -9.016 1.00 75.88 183 ASP A CA 1
ATOM 1429 C C . ASP A 1 183 ? 14.144 -2.680 -9.798 1.00 75.88 183 ASP A C 1
ATOM 1431 O O . ASP A 1 183 ? 14.113 -2.780 -11.022 1.00 75.88 183 ASP A O 1
ATOM 1435 N N . LYS A 1 184 ? 13.141 -2.126 -9.114 1.00 68.50 184 LYS A N 1
ATOM 1436 C CA . LYS A 1 184 ? 11.851 -1.735 -9.702 1.00 68.50 184 LYS A CA 1
ATOM 1437 C C . LYS A 1 184 ? 11.982 -0.778 -10.883 1.00 68.50 184 LYS A C 1
ATOM 1439 O O . LYS A 1 184 ? 11.228 -0.892 -11.841 1.00 68.50 184 LYS A O 1
ATOM 1444 N N . ASN A 1 185 ? 12.959 0.131 -10.852 1.00 75.06 185 ASN A N 1
ATOM 1445 C CA . ASN A 1 185 ? 13.195 1.033 -11.976 1.00 75.06 185 ASN A CA 1
ATOM 1446 C C . ASN A 1 185 ? 13.606 0.245 -13.220 1.00 75.06 185 ASN A C 1
ATOM 1448 O O . ASN A 1 185 ? 13.165 0.568 -14.314 1.00 75.06 185 ASN A O 1
ATOM 1452 N N . LEU A 1 186 ? 14.421 -0.801 -13.058 1.00 82.94 186 LEU A N 1
ATOM 1453 C CA . LEU A 1 186 ? 14.816 -1.686 -14.149 1.00 82.94 186 LEU A CA 1
ATOM 1454 C C . LEU A 1 186 ? 13.618 -2.463 -14.712 1.00 82.94 186 LEU A C 1
ATOM 1456 O O . LEU A 1 186 ? 13.533 -2.626 -15.928 1.00 82.94 186 LEU A O 1
ATOM 1460 N N . ASP A 1 187 ? 12.674 -2.869 -13.861 1.00 82.69 187 ASP A N 1
ATOM 1461 C CA . ASP A 1 187 ? 11.450 -3.553 -14.291 1.00 82.69 187 ASP A CA 1
ATOM 1462 C C . ASP A 1 187 ? 10.593 -2.677 -15.215 1.00 82.69 187 ASP A C 1
ATOM 1464 O O . ASP A 1 187 ? 10.046 -3.188 -16.193 1.00 82.69 187 ASP A O 1
ATOM 1468 N N . VAL A 1 188 ? 10.551 -1.355 -14.990 1.00 84.38 188 VAL A N 1
ATOM 1469 C CA . VAL A 1 188 ? 9.884 -0.403 -15.901 1.00 84.38 188 VAL A CA 1
ATOM 1470 C C . VAL A 1 188 ? 10.513 -0.438 -17.296 1.00 84.38 188 VAL A C 1
ATOM 1472 O O . VAL A 1 188 ? 9.814 -0.543 -18.304 1.00 84.38 188 VAL A O 1
ATOM 1475 N N . TRP A 1 189 ? 11.847 -0.409 -17.372 1.00 88.31 189 TRP A N 1
ATOM 1476 C CA . TRP A 1 189 ? 12.573 -0.480 -18.645 1.00 88.31 189 TRP A CA 1
ATOM 1477 C C . TRP A 1 189 ? 12.361 -1.819 -19.353 1.00 88.31 189 TRP A C 1
ATOM 1479 O O . TRP A 1 189 ? 12.176 -1.852 -20.571 1.00 88.31 189 TRP A O 1
ATOM 1489 N N . VAL A 1 190 ? 12.359 -2.920 -18.599 1.00 89.62 190 VAL A N 1
ATOM 1490 C CA . VAL A 1 190 ? 12.080 -4.265 -19.120 1.00 89.62 190 VAL A CA 1
ATOM 1491 C C . VAL A 1 190 ? 10.651 -4.361 -19.646 1.00 89.62 190 VAL A C 1
ATOM 1493 O O . VAL A 1 190 ? 10.439 -4.910 -20.729 1.00 89.62 190 VAL A O 1
ATOM 1496 N N . PHE A 1 191 ? 9.678 -3.816 -18.917 1.00 89.38 191 PHE A N 1
ATOM 1497 C CA . PHE A 1 191 ? 8.282 -3.775 -19.335 1.00 89.38 191 PHE A CA 1
ATOM 1498 C C . PHE A 1 191 ? 8.115 -3.006 -20.650 1.00 89.38 191 PHE A C 1
ATOM 1500 O O . PHE A 1 191 ? 7.575 -3.563 -21.609 1.00 89.38 191 PHE A O 1
ATOM 1507 N N . THR A 1 192 ? 8.640 -1.778 -20.741 1.00 88.56 192 THR A N 1
ATOM 1508 C CA . THR A 1 192 ? 8.588 -0.984 -21.978 1.00 88.56 192 THR A CA 1
ATOM 1509 C C . THR A 1 192 ? 9.264 -1.717 -23.133 1.00 88.56 192 THR A C 1
ATOM 1511 O O . THR A 1 192 ? 8.695 -1.806 -24.221 1.00 88.56 192 THR A O 1
ATOM 1514 N N . TRP A 1 193 ? 10.444 -2.304 -22.910 1.00 91.50 193 TRP A N 1
ATOM 1515 C CA . TRP A 1 193 ? 11.145 -3.067 -23.942 1.00 91.50 193 TRP A CA 1
ATOM 1516 C C . TRP A 1 193 ? 10.302 -4.241 -24.457 1.00 91.50 193 TRP A C 1
ATOM 1518 O O . TRP A 1 193 ? 10.163 -4.418 -25.667 1.00 91.50 193 TRP A O 1
ATOM 1528 N N . ARG A 1 194 ? 9.688 -5.021 -23.555 1.00 89.81 194 ARG A N 1
ATOM 1529 C CA . ARG A 1 194 ? 8.819 -6.154 -23.919 1.00 89.81 194 ARG A CA 1
ATOM 1530 C C . ARG A 1 194 ? 7.585 -5.692 -24.687 1.00 89.81 194 ARG A C 1
ATOM 1532 O O . ARG A 1 194 ? 7.252 -6.305 -25.696 1.00 89.81 194 ARG A O 1
ATOM 1539 N N . ARG A 1 195 ? 6.954 -4.595 -24.258 1.00 89.25 195 ARG A N 1
ATOM 1540 C CA . ARG A 1 195 ? 5.815 -3.978 -24.951 1.00 89.25 195 ARG A CA 1
ATOM 1541 C C . ARG A 1 195 ? 6.185 -3.585 -26.382 1.00 89.25 195 ARG A C 1
ATOM 1543 O O . ARG A 1 195 ? 5.484 -3.963 -27.313 1.00 89.25 195 ARG A O 1
ATOM 1550 N N . LEU A 1 196 ? 7.298 -2.876 -26.573 1.00 88.00 196 LEU A N 1
ATOM 1551 C CA . LEU A 1 196 ? 7.759 -2.468 -27.905 1.00 88.00 196 LEU A CA 1
ATOM 1552 C C . LEU A 1 196 ? 8.137 -3.670 -28.772 1.00 88.00 196 LEU A C 1
ATOM 1554 O O . LEU A 1 196 ? 7.842 -3.687 -29.964 1.00 88.00 196 LEU A O 1
ATOM 1558 N N . LYS A 1 197 ? 8.757 -4.698 -28.182 1.00 86.31 197 LYS A N 1
ATOM 1559 C CA . LYS A 1 197 ? 9.108 -5.917 -28.909 1.00 86.31 197 LYS A CA 1
ATOM 1560 C C . LYS A 1 197 ? 7.873 -6.693 -29.366 1.00 86.31 197 LYS A C 1
ATOM 1562 O O . LYS A 1 197 ? 7.873 -7.188 -30.490 1.00 86.31 197 LYS A O 1
ATOM 1567 N N . ALA A 1 198 ? 6.835 -6.761 -28.533 1.00 82.94 198 ALA A N 1
ATOM 1568 C CA . ALA A 1 198 ? 5.559 -7.380 -28.885 1.00 82.94 198 ALA A CA 1
ATOM 1569 C C . ALA A 1 198 ? 4.894 -6.670 -30.077 1.00 82.94 198 ALA A C 1
ATOM 1571 O O . ALA A 1 198 ? 4.425 -7.336 -30.992 1.00 82.94 198 ALA A O 1
ATOM 1572 N N . LEU A 1 199 ? 4.959 -5.333 -30.124 1.00 80.75 199 LEU A N 1
ATOM 1573 C CA . LEU A 1 199 ? 4.456 -4.525 -31.247 1.00 80.75 199 LEU A CA 1
ATOM 1574 C C . LEU A 1 199 ? 5.249 -4.714 -32.557 1.00 80.75 199 LEU A C 1
ATOM 1576 O O . LEU A 1 199 ? 4.738 -4.404 -33.627 1.00 80.75 199 LEU A O 1
ATOM 1580 N N . GLN A 1 200 ? 6.493 -5.201 -32.492 1.00 74.38 200 GLN A N 1
ATOM 1581 C CA . GLN A 1 200 ? 7.314 -5.516 -33.671 1.00 74.38 200 GLN A CA 1
ATOM 1582 C C . GLN A 1 200 ? 7.159 -6.967 -34.158 1.00 74.38 200 GLN A C 1
ATOM 1584 O O . GLN A 1 200 ? 7.676 -7.311 -35.221 1.00 74.38 200 GLN A O 1
ATOM 1589 N N . GLY A 1 201 ? 6.535 -7.848 -33.370 1.00 65.62 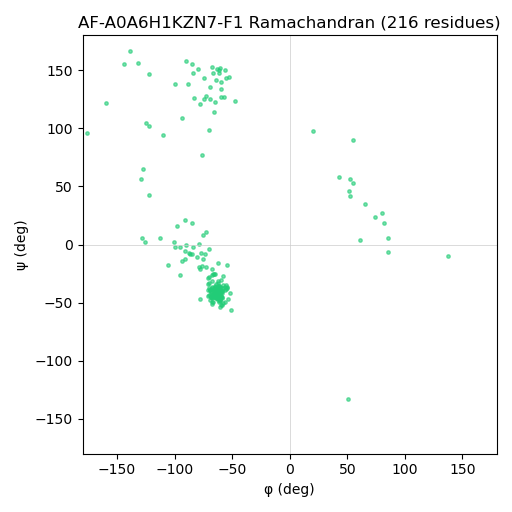201 GLY A N 1
ATOM 1590 C CA . GLY A 1 201 ? 6.418 -9.271 -33.685 1.00 65.62 201 GLY A CA 1
ATOM 1591 C C . GLY A 1 201 ? 5.224 -9.595 -34.597 1.00 65.62 201 GLY A C 1
ATOM 1592 O O . GLY A 1 201 ? 4.217 -8.883 -34.569 1.00 65.62 201 GLY A O 1
ATOM 1593 N N . PRO A 1 202 ? 5.273 -10.712 -35.352 1.00 53.19 202 PRO A N 1
ATOM 1594 C CA . PRO A 1 202 ? 4.134 -11.205 -36.140 1.00 53.19 202 PRO A CA 1
ATOM 1595 C C . PRO A 1 202 ? 2.912 -11.589 -35.276 1.00 53.19 202 PRO A C 1
ATOM 1597 O O . PRO A 1 202 ? 1.797 -11.655 -35.783 1.00 53.19 202 PRO A O 1
ATOM 1600 N N . GLU A 1 203 ? 3.086 -11.757 -33.958 1.00 48.09 203 GLU A N 1
ATOM 1601 C CA . GLU A 1 203 ? 2.010 -11.987 -32.974 1.00 48.09 203 GLU A CA 1
ATOM 1602 C C . GLU A 1 203 ? 1.116 -10.758 -32.719 1.00 48.09 203 GLU A C 1
ATOM 1604 O O . GLU A 1 203 ? 0.085 -10.868 -32.055 1.00 48.09 203 GLU A O 1
ATOM 1609 N N . SER A 1 204 ? 1.432 -9.607 -33.329 1.00 48.31 204 SER A N 1
ATOM 1610 C CA . SER A 1 204 ? 0.523 -8.451 -33.429 1.00 48.31 204 SER A CA 1
ATOM 1611 C C . SER A 1 204 ? -0.836 -8.818 -34.049 1.00 48.31 204 SER A C 1
ATOM 1613 O O . SER A 1 204 ? -1.812 -8.090 -33.888 1.00 48.31 204 SER A O 1
ATOM 1615 N N . GLN A 1 205 ? -0.915 -9.964 -34.737 1.00 44.72 205 GLN A N 1
ATOM 1616 C CA . GLN A 1 205 ? -2.140 -10.518 -35.308 1.00 44.72 205 GLN A CA 1
ATOM 1617 C C . GLN A 1 205 ? -3.121 -11.095 -34.262 1.00 44.72 205 GLN A C 1
ATOM 1619 O O . GLN A 1 205 ? -4.301 -11.238 -34.573 1.00 44.72 205 GLN A O 1
ATOM 1624 N N . TRP A 1 206 ? -2.689 -11.413 -33.033 1.00 50.25 206 TRP A N 1
ATOM 1625 C CA . TRP A 1 206 ? -3.550 -12.045 -32.012 1.00 50.25 206 TRP A CA 1
ATOM 1626 C C . TRP A 1 206 ? -4.123 -11.073 -30.968 1.00 50.25 206 TRP A C 1
ATOM 1628 O O . TRP A 1 206 ? -4.938 -11.480 -30.141 1.00 50.25 206 TRP A O 1
ATOM 1638 N N . MET A 1 207 ? -3.772 -9.783 -31.036 1.00 41.00 207 MET A N 1
ATOM 1639 C CA . MET A 1 207 ? -4.437 -8.714 -30.278 1.00 41.00 207 MET A CA 1
ATOM 1640 C C . MET A 1 207 ? -5.249 -7.814 -31.224 1.00 41.00 207 MET A C 1
ATOM 1642 O O . MET A 1 207 ? -4.700 -6.860 -31.784 1.00 41.00 207 MET A O 1
ATOM 1646 N N . PRO A 1 208 ? -6.559 -8.063 -31.415 1.00 42.12 208 PRO A N 1
ATOM 1647 C CA . PRO A 1 208 ? -7.402 -7.136 -32.160 1.00 42.12 208 PRO A CA 1
ATOM 1648 C C . PRO A 1 208 ? -7.500 -5.815 -31.379 1.00 42.12 208 PRO A C 1
ATOM 1650 O O . PRO A 1 208 ? -8.024 -5.781 -30.268 1.00 42.12 208 PRO A O 1
ATOM 1653 N N . GLY A 1 209 ? -6.955 -4.733 -31.945 1.00 50.75 209 GLY A N 1
ATOM 1654 C CA . GLY A 1 209 ? -7.016 -3.379 -31.372 1.00 50.75 209 GLY A CA 1
ATOM 1655 C C . GLY A 1 209 ? -5.723 -2.558 -31.446 1.00 50.75 209 GLY A C 1
ATOM 1656 O O . GLY A 1 209 ? -5.764 -1.361 -31.183 1.00 50.75 209 GLY A O 1
ATOM 1657 N N . LEU A 1 210 ? -4.586 -3.160 -31.821 1.00 48.38 210 LEU A N 1
ATOM 1658 C CA . LEU A 1 210 ? -3.290 -2.461 -31.931 1.00 48.38 210 LEU A CA 1
ATOM 1659 C C . LEU A 1 210 ? -2.751 -2.344 -33.366 1.00 48.38 210 LEU A C 1
ATOM 1661 O O . LEU A 1 210 ? -1.640 -1.856 -33.575 1.00 48.38 210 LEU A O 1
ATOM 1665 N N . THR A 1 211 ? -3.523 -2.754 -34.371 1.00 47.56 211 THR A N 1
ATOM 1666 C CA . THR A 1 211 ? -3.112 -2.678 -35.774 1.00 47.56 211 THR A CA 1
ATOM 1667 C C . THR A 1 211 ? -3.053 -1.232 -36.279 1.00 47.56 211 THR A C 1
ATOM 1669 O O . THR A 1 211 ? -4.041 -0.645 -36.697 1.00 47.56 211 THR A O 1
ATOM 1672 N N . SER A 1 212 ? -1.822 -0.717 -36.281 1.00 47.88 212 SER A N 1
ATOM 1673 C CA . SER A 1 212 ? -1.235 0.231 -37.234 1.00 47.88 212 SER A CA 1
ATOM 1674 C C . SER A 1 212 ? -1.966 1.559 -37.476 1.00 47.88 212 SER A C 1
ATOM 1676 O O . SER A 1 212 ? -2.683 1.735 -38.457 1.00 47.88 212 SER A O 1
ATOM 1678 N N . ALA A 1 213 ? -1.616 2.565 -36.671 1.00 42.97 213 ALA A N 1
ATOM 1679 C CA . ALA A 1 213 ? -1.675 3.974 -37.077 1.00 42.97 213 ALA A CA 1
ATOM 1680 C C . ALA A 1 213 ? -0.394 4.424 -37.826 1.00 42.97 213 ALA A C 1
ATOM 1682 O O . ALA A 1 213 ? -0.117 5.615 -37.918 1.00 42.97 213 ALA A O 1
ATOM 1683 N N . ALA A 1 214 ? 0.413 3.489 -38.348 1.00 42.16 214 ALA A N 1
ATOM 1684 C CA . ALA A 1 214 ? 1.693 3.786 -39.004 1.00 42.16 214 ALA A CA 1
ATOM 1685 C C . ALA A 1 214 ? 1.607 3.833 -40.542 1.00 42.16 214 ALA A C 1
ATOM 1687 O O . ALA A 1 214 ? 2.627 3.797 -41.223 1.00 42.16 214 ALA A O 1
ATOM 1688 N N . ALA A 1 215 ? 0.402 3.927 -41.106 1.00 41.47 215 ALA A N 1
ATOM 1689 C CA . ALA A 1 215 ? 0.201 4.056 -42.545 1.00 41.47 215 ALA A CA 1
ATOM 1690 C C . ALA A 1 215 ? -0.685 5.261 -42.867 1.00 41.47 215 ALA A C 1
ATOM 1692 O O . ALA A 1 215 ? -1.801 5.091 -43.343 1.00 41.47 215 ALA A O 1
ATOM 1693 N N . SER A 1 216 ? -0.207 6.475 -42.581 1.00 39.31 216 SER A N 1
ATOM 1694 C CA . SER A 1 216 ? -0.594 7.705 -43.289 1.00 39.31 216 SER A CA 1
ATOM 1695 C C . SER A 1 216 ? 0.223 8.881 -42.767 1.00 39.31 216 SER A C 1
ATOM 1697 O O . SER A 1 216 ? -0.148 9.482 -41.771 1.00 39.31 216 SER A O 1
ATOM 1699 N N . PHE A 1 217 ? 1.314 9.219 -43.445 1.00 38.09 217 PHE A N 1
ATOM 1700 C CA . PHE A 1 217 ? 1.555 10.591 -43.892 1.00 38.09 217 PHE A CA 1
ATOM 1701 C C . PHE A 1 217 ? 2.575 10.529 -45.037 1.00 38.09 217 PHE A C 1
ATOM 1703 O O . PHE A 1 217 ? 3.628 9.907 -44.904 1.00 38.09 217 PHE A O 1
ATOM 1710 N N . ARG A 1 218 ? 2.157 11.058 -46.190 1.00 37.66 218 ARG A N 1
ATOM 1711 C CA . ARG A 1 218 ? 2.971 11.261 -47.395 1.00 37.66 218 ARG A CA 1
ATOM 1712 C C . ARG A 1 218 ? 3.965 12.391 -47.187 1.00 37.66 218 ARG A C 1
ATOM 1714 O O . ARG A 1 218 ? 3.602 13.331 -46.446 1.00 37.66 218 ARG A O 1
#

Nearest PDB structures (foldseek):
  5woq-assembly2_C  TM=7.374E-01  e=6.782E-03  Mycolicibacterium smegmatis MC2 155
  1y7y-assembly1_B  TM=8.389E-01  e=2.272E-02  Aeromonas hydrophila
  3g5g-assembly5_J  TM=7.529E-01  e=4.358E-02  Enterobacter sp. RFL1396
  3fya-assembly1_A  TM=7.538E-01  e=5.498E-02  Enterobacter sp. RFL1396
  5d50-assembly1_C  TM=3.225E-01  e=7.790E-01  Salmonella phage SPC32H

Radius of gyration: 31.19 Å; Cα contacts (8 Å, |Δi|>4): 192; chains: 1; bounding box: 65×34×92 Å

Mean predicted aligned error: 16.84 Å

Secondary structure (DSSP, 8-state):
--------SSTTSTTHHHHHHHHHHHHHTT---HHHHHHHHT--HHHHHHHHTTSSPPPHHHHHHHHHHTT--HHHHHHHHHHHHHHHHHHHHHHHHHHHHHHTTS-PPPTTS--GGG--SHHHHHHHHHHHHHHTT---HHHHHHHTTTS--HHHHHHHHT-SSPPPHHHHHHHHHHTT--HHHHHHHHHHHHHHHHHHSGGGGGSTT---S-S---